Protein AF-A0A0X3NYV8-F1 (afdb_monomer_lite)

Secondary structure (DSSP, 8-state):
------TT-SS-EEEEEEEGGGTEEEEEEEPPGGGGTTTSTTPPPPHHHHEEEEEEE-----TT--HHHHHHHHHHHHHHHHS-THHHHTT--HHHHHHHHHHHHHHHHHHHHHHHHHHHTT-EEEEEE-GGG----SSSSTTTSSS---------SS---GGGSHHHHHHHHHHHHHHHTSPEEEEEEEEETTTTEEEEEEEEES-------SS-------------EEEESSS-B-HHHHHHHHHTS--STTHHHHHHHHHHHTHHHHB------

Organism: Schistocephalus solidus (NCBI:txid70667)

Sequence (277 aa):
MPSQLTCASRAERRYVLRALLGLLEVNLLCRPLAQLDATNPDRTFLPAELLTLKASLCSCQAPHTLPAVGQIAAFVENSLQSAGLQRLLVGKTLEDVQDFFDYSLQPYVMLACSIRAVWLQGHDVSVSFDDAAAVSLGSSRSDEILTSSSDTESTVSGRVCWRSSASFYEAAIRLADMILQSPVRVSVTLVDKTLLTVLRLHFPFVSFHPFLPSSKPTASSPPAAAVVVVEDCLQNINVDKVSQALAAVDPGPDYLPRAVRWIWEALDSFVYTDTTL

Structure (mmCIF, N/CA/C/O backbone):
data_AF-A0A0X3NYV8-F1
#
_entry.id   AF-A0A0X3NYV8-F1
#
loop_
_atom_site.group_PDB
_atom_site.id
_atom_site.type_symbol
_atom_site.label_atom_id
_atom_site.label_alt_id
_atom_site.label_comp_id
_atom_site.label_asym_id
_atom_site.label_entity_id
_atom_site.label_seq_id
_atom_site.pdbx_PDB_ins_code
_atom_site.Cartn_x
_atom_site.Cartn_y
_atom_site.Cartn_z
_atom_site.occupancy
_atom_site.B_iso_or_equiv
_atom_site.auth_seq_id
_atom_site.auth_comp_id
_atom_site.auth_asym_id
_atom_site.auth_atom_id
_atom_site.pdbx_PDB_model_num
ATOM 1 N N . MET A 1 1 ? 6.919 -11.882 -29.202 1.00 27.23 1 MET A N 1
ATOM 2 C CA . MET A 1 1 ? 8.318 -11.425 -29.052 1.00 27.23 1 MET A CA 1
ATOM 3 C C . MET A 1 1 ? 8.375 -10.623 -27.764 1.00 27.23 1 MET A C 1
ATOM 5 O O . MET A 1 1 ? 7.749 -9.570 -27.745 1.00 27.23 1 MET A O 1
ATOM 9 N N . PRO A 1 2 ? 8.991 -11.132 -26.685 1.00 30.27 2 PRO A N 1
ATOM 10 C CA . PRO A 1 2 ? 9.066 -10.395 -25.427 1.00 30.27 2 PRO A CA 1
ATOM 11 C C . PRO A 1 2 ? 9.863 -9.103 -25.642 1.00 30.27 2 PRO A C 1
ATOM 13 O O . PRO A 1 2 ? 10.963 -9.107 -26.201 1.00 30.27 2 PRO A O 1
ATOM 16 N N . SER A 1 3 ? 9.248 -7.977 -25.293 1.00 35.50 3 SER A N 1
ATOM 17 C CA . SER A 1 3 ? 9.765 -6.628 -25.504 1.00 35.50 3 SER A CA 1
ATOM 18 C C . SER A 1 3 ? 10.857 -6.320 -24.483 1.00 35.50 3 SER A C 1
ATOM 20 O O . SER A 1 3 ? 10.578 -6.047 -23.321 1.00 35.50 3 SER A O 1
ATOM 22 N N . GLN A 1 4 ? 12.118 -6.362 -24.904 1.00 42.66 4 GLN A N 1
ATOM 23 C CA . GLN A 1 4 ? 13.232 -5.925 -24.064 1.00 42.66 4 GLN A CA 1
ATOM 24 C C . GLN A 1 4 ? 13.200 -4.399 -23.895 1.00 42.66 4 GLN A C 1
ATOM 26 O O . GLN A 1 4 ? 13.062 -3.670 -24.883 1.00 42.66 4 GLN A O 1
ATOM 31 N N . LEU A 1 5 ? 13.404 -3.913 -22.665 1.00 49.44 5 LEU A N 1
ATOM 32 C CA . LEU A 1 5 ? 13.676 -2.508 -22.336 1.00 49.44 5 LEU A CA 1
ATOM 33 C C . LEU A 1 5 ? 15.108 -2.135 -22.780 1.00 49.44 5 LEU A C 1
ATOM 35 O O . LEU A 1 5 ? 15.962 -1.692 -22.023 1.00 49.44 5 LEU A O 1
ATOM 39 N N . THR A 1 6 ? 15.410 -2.344 -24.059 1.00 52.66 6 THR A N 1
ATOM 40 C CA . THR A 1 6 ? 16.676 -1.926 -24.656 1.00 52.66 6 THR A CA 1
ATOM 41 C C . THR A 1 6 ? 16.615 -0.432 -24.944 1.00 52.66 6 THR A C 1
ATOM 43 O O . THR A 1 6 ? 16.159 -0.026 -26.016 1.00 52.66 6 THR A O 1
ATOM 46 N N . CYS A 1 7 ? 17.110 0.386 -24.012 1.00 53.03 7 CYS A N 1
ATOM 47 C CA . CYS A 1 7 ? 17.358 1.809 -24.268 1.00 53.03 7 CYS A CA 1
ATOM 48 C C . CYS A 1 7 ? 18.531 2.048 -25.247 1.00 53.03 7 CYS A C 1
ATOM 50 O O . CYS A 1 7 ? 18.768 3.171 -25.665 1.00 53.03 7 CYS A O 1
ATOM 52 N N . ALA A 1 8 ? 19.212 0.989 -25.705 1.00 54.97 8 ALA A N 1
ATOM 53 C CA . ALA A 1 8 ? 20.187 1.030 -26.803 1.00 54.97 8 ALA A CA 1
ATOM 54 C C . ALA A 1 8 ? 19.547 1.091 -28.213 1.00 54.97 8 ALA A C 1
ATOM 56 O O . ALA A 1 8 ? 20.215 0.904 -29.229 1.00 54.97 8 ALA A O 1
ATOM 57 N N . SER A 1 9 ? 18.231 1.301 -28.293 1.00 56.03 9 SER A N 1
ATOM 58 C CA . SER A 1 9 ? 17.478 1.398 -29.545 1.00 56.03 9 SER A CA 1
ATOM 59 C C . SER A 1 9 ? 17.783 2.707 -30.291 1.00 56.03 9 SER A C 1
ATOM 61 O O . SER A 1 9 ? 17.923 3.766 -29.684 1.00 56.03 9 SER A O 1
ATOM 63 N N . ARG A 1 10 ? 17.825 2.658 -31.632 1.00 59.28 10 ARG A N 1
ATOM 64 C CA . ARG A 1 10 ? 17.909 3.862 -32.490 1.00 59.28 10 ARG A CA 1
ATOM 65 C C . ARG A 1 10 ? 16.617 4.684 -32.508 1.00 59.28 10 ARG A C 1
ATOM 67 O O . ARG A 1 10 ? 16.646 5.843 -32.903 1.00 59.28 10 ARG A O 1
ATOM 74 N N . ALA A 1 11 ? 15.503 4.080 -32.107 1.00 65.75 11 ALA A N 1
ATOM 75 C CA . ALA A 1 11 ? 14.208 4.732 -31.981 1.00 65.75 11 ALA A CA 1
ATOM 76 C C . ALA A 1 11 ? 13.837 4.901 -30.506 1.00 65.75 11 ALA A C 1
ATOM 78 O O . ALA A 1 11 ? 14.139 4.026 -29.687 1.00 65.75 11 ALA A O 1
ATOM 79 N N . GLU A 1 12 ? 13.154 5.999 -30.197 1.00 78.25 12 GLU A N 1
ATOM 80 C CA . GLU A 1 12 ? 12.513 6.200 -28.902 1.00 78.25 12 GLU A CA 1
ATOM 81 C C . GLU A 1 12 ? 11.528 5.060 -28.624 1.00 78.25 12 GLU A C 1
ATOM 83 O O . GLU A 1 12 ? 10.801 4.612 -29.517 1.00 78.25 12 GLU A O 1
ATOM 88 N N . ARG A 1 13 ? 11.520 4.563 -27.386 1.00 81.38 13 ARG A N 1
ATOM 89 C CA . ARG A 1 13 ? 10.552 3.554 -26.953 1.00 81.38 13 ARG A CA 1
ATOM 90 C C . ARG A 1 13 ? 9.882 3.992 -25.670 1.00 81.38 13 ARG A C 1
ATOM 92 O O . ARG A 1 13 ? 10.554 4.312 -24.692 1.00 81.38 13 ARG A O 1
ATOM 99 N N . ARG A 1 14 ? 8.554 3.941 -25.682 1.00 85.38 14 ARG A N 1
ATOM 100 C CA . ARG A 1 14 ? 7.713 4.194 -24.521 1.00 85.38 14 ARG A CA 1
ATOM 101 C C . ARG A 1 14 ? 7.091 2.890 -24.052 1.00 85.38 14 ARG A C 1
ATOM 103 O O . ARG A 1 14 ? 6.502 2.160 -24.846 1.00 85.38 14 ARG A O 1
ATOM 110 N N . TYR A 1 15 ? 7.200 2.641 -22.759 1.00 86.56 15 TYR A N 1
ATOM 111 C CA . TYR A 1 15 ? 6.552 1.536 -22.076 1.00 86.56 15 TYR A CA 1
ATOM 112 C C . TYR A 1 15 ? 5.670 2.088 -20.967 1.00 86.56 15 TYR A C 1
ATOM 114 O O . TYR A 1 15 ? 5.982 3.112 -20.357 1.00 86.56 15 TYR A O 1
ATOM 122 N N . VAL A 1 16 ? 4.560 1.404 -20.734 1.00 88.75 16 VAL A N 1
ATOM 123 C CA . VAL A 1 16 ? 3.583 1.766 -19.716 1.00 88.75 16 VAL A CA 1
ATOM 124 C C . VAL A 1 16 ? 3.365 0.539 -18.855 1.00 88.75 16 VAL A C 1
ATOM 126 O O . VAL A 1 16 ? 2.930 -0.495 -19.359 1.00 88.75 16 VAL A O 1
ATOM 129 N N . LEU A 1 17 ? 3.698 0.656 -17.576 1.00 89.88 17 LEU A N 1
ATOM 130 C CA . LEU A 1 17 ? 3.469 -0.381 -16.581 1.00 89.88 17 LEU A CA 1
ATOM 131 C C . LEU A 1 17 ? 2.321 0.049 -15.677 1.00 89.88 17 LEU A C 1
ATOM 133 O O . LEU A 1 17 ? 2.217 1.220 -15.309 1.00 89.88 17 LEU A O 1
ATOM 137 N N . ARG A 1 18 ? 1.464 -0.902 -15.311 1.00 88.19 18 ARG A N 1
ATOM 138 C CA . ARG A 1 18 ? 0.425 -0.692 -14.302 1.00 88.19 18 ARG A CA 1
ATOM 139 C C . ARG A 1 18 ? 0.847 -1.393 -13.027 1.00 88.19 18 ARG A C 1
ATOM 141 O O . ARG A 1 18 ? 1.091 -2.593 -13.045 1.00 88.19 18 ARG A O 1
ATOM 148 N N . ALA A 1 19 ? 0.907 -0.638 -11.942 1.00 86.44 19 ALA A N 1
ATOM 149 C CA . ALA A 1 19 ? 1.331 -1.115 -10.635 1.00 86.44 19 ALA A CA 1
ATOM 150 C C . ALA A 1 19 ? 0.303 -0.741 -9.561 1.00 86.44 19 ALA A C 1
ATOM 152 O O . ALA A 1 19 ? -0.652 -0.004 -9.829 1.00 86.44 19 ALA A O 1
ATOM 153 N N . LEU A 1 20 ? 0.483 -1.271 -8.346 1.00 85.12 20 LEU A N 1
ATOM 154 C CA . LEU A 1 20 ? -0.376 -0.997 -7.188 1.00 85.12 20 LEU A CA 1
ATOM 155 C C . LEU A 1 20 ? -1.867 -1.207 -7.513 1.00 85.12 20 LEU A C 1
ATOM 157 O O . LEU A 1 20 ? -2.678 -0.286 -7.437 1.00 85.12 20 LEU A O 1
ATOM 161 N N . LEU A 1 21 ? -2.220 -2.420 -7.959 1.00 82.38 21 LEU A N 1
ATOM 162 C CA . LEU A 1 21 ? -3.587 -2.780 -8.376 1.00 82.38 21 LEU A CA 1
ATOM 163 C C . LEU A 1 21 ? -4.137 -1.913 -9.529 1.00 82.38 21 LEU A C 1
ATOM 165 O O . LEU A 1 21 ? -5.346 -1.735 -9.668 1.00 82.38 21 LEU A O 1
ATOM 169 N N . GLY A 1 22 ? -3.250 -1.362 -10.361 1.00 84.75 22 GLY A N 1
ATOM 170 C CA . GLY A 1 22 ? -3.606 -0.496 -11.484 1.00 84.75 22 GLY A CA 1
ATOM 171 C C . GLY A 1 22 ? -3.918 0.950 -11.099 1.00 84.75 22 GLY A C 1
ATOM 172 O O . GLY A 1 22 ? -4.342 1.714 -11.964 1.00 84.75 22 GLY A O 1
ATOM 173 N N . LEU A 1 23 ? -3.701 1.337 -9.837 1.00 86.50 23 LEU A N 1
ATOM 174 C CA . LEU A 1 23 ? -3.851 2.719 -9.368 1.00 86.50 23 LEU A CA 1
ATOM 175 C C . LEU A 1 23 ? -2.710 3.620 -9.840 1.00 86.50 23 LEU A C 1
ATOM 177 O O . LEU A 1 23 ? -2.884 4.835 -9.917 1.00 86.50 23 LEU A O 1
ATOM 181 N N . LEU A 1 24 ? -1.559 3.027 -10.159 1.00 89.12 24 LEU A N 1
ATOM 182 C CA . LEU A 1 24 ? -0.396 3.738 -10.662 1.00 89.12 24 LEU A CA 1
ATOM 183 C C . LEU A 1 24 ? -0.070 3.311 -12.082 1.00 89.12 24 LEU A C 1
ATOM 185 O O . LEU A 1 24 ? 0.011 2.121 -12.397 1.00 89.12 24 LEU A O 1
ATOM 189 N N . GLU A 1 25 ? 0.183 4.312 -12.913 1.00 91.94 25 GLU A N 1
ATOM 190 C CA . GLU A 1 25 ? 0.779 4.157 -14.225 1.00 91.94 25 GLU A CA 1
ATOM 191 C C . GLU A 1 25 ? 2.233 4.632 -14.170 1.00 91.94 25 GLU A C 1
ATOM 193 O O . GLU A 1 25 ? 2.510 5.801 -13.899 1.00 91.94 25 GLU A O 1
ATOM 198 N N . VAL A 1 26 ? 3.174 3.728 -14.439 1.00 91.00 26 VAL A N 1
ATOM 199 C CA . VAL A 1 26 ? 4.600 4.043 -14.544 1.00 91.00 26 VAL A CA 1
ATOM 200 C C . VAL A 1 26 ? 4.970 4.093 -16.020 1.00 91.00 26 VAL A C 1
ATOM 202 O O . VAL A 1 26 ? 5.046 3.077 -16.712 1.00 91.00 26 VAL A O 1
ATOM 205 N N . ASN A 1 27 ? 5.196 5.306 -16.508 1.00 90.94 27 ASN A N 1
ATOM 206 C CA . ASN A 1 27 ? 5.662 5.577 -17.856 1.00 90.94 27 ASN A CA 1
ATOM 207 C C . ASN A 1 27 ? 7.192 5.534 -17.889 1.00 90.94 27 ASN A C 1
ATOM 209 O O . ASN A 1 27 ? 7.864 6.311 -17.208 1.00 90.94 27 ASN A O 1
ATOM 213 N N . LEU A 1 28 ? 7.734 4.649 -18.721 1.00 88.81 28 LEU A N 1
ATOM 214 C CA . LEU A 1 28 ? 9.164 4.487 -18.956 1.00 88.81 28 LEU A CA 1
ATOM 215 C C . LEU A 1 28 ? 9.478 4.896 -20.393 1.00 88.81 28 LEU A C 1
ATOM 217 O O . LEU A 1 28 ? 9.000 4.277 -21.344 1.00 88.81 28 LEU A O 1
ATOM 221 N N . LEU A 1 29 ? 10.281 5.940 -20.555 1.00 87.56 29 LEU A N 1
ATOM 222 C CA . LEU A 1 29 ? 10.697 6.453 -21.854 1.00 87.56 29 LEU A CA 1
ATOM 223 C C . LEU A 1 29 ? 12.198 6.230 -22.038 1.00 87.56 29 LEU A C 1
ATOM 225 O O . LEU A 1 29 ? 13.009 6.930 -21.431 1.00 87.56 29 LEU A O 1
ATOM 229 N N . CYS A 1 30 ? 12.559 5.271 -22.887 1.00 83.19 30 CYS A N 1
ATOM 230 C CA . CYS A 1 30 ? 13.934 5.097 -23.343 1.00 83.19 30 CYS A CA 1
ATOM 231 C C . CYS A 1 30 ? 14.232 6.107 -24.452 1.00 83.19 30 CYS A C 1
ATOM 233 O O . CYS A 1 30 ? 13.628 6.034 -25.530 1.00 83.19 30 CYS A O 1
ATOM 235 N N . ARG A 1 31 ? 15.195 7.000 -24.215 1.00 77.00 31 ARG A N 1
ATOM 236 C CA . ARG A 1 31 ? 15.659 7.951 -25.230 1.00 77.00 31 ARG A CA 1
ATOM 237 C C . ARG A 1 31 ? 16.653 7.274 -26.178 1.00 77.00 31 ARG A C 1
ATOM 239 O O . ARG A 1 31 ? 17.496 6.503 -25.719 1.00 77.00 31 ARG A O 1
ATOM 246 N N . PRO A 1 32 ? 16.575 7.529 -27.493 1.00 70.44 32 PRO A N 1
ATOM 247 C CA . PRO A 1 32 ? 17.496 6.930 -28.445 1.00 70.44 32 PRO A CA 1
ATOM 248 C C . PRO A 1 32 ? 18.892 7.547 -28.315 1.00 70.44 32 PRO A C 1
ATOM 250 O O . PRO A 1 32 ? 19.044 8.767 -28.265 1.00 70.44 32 PRO A O 1
ATOM 253 N N . LEU A 1 33 ? 19.929 6.706 -28.365 1.00 67.12 33 LEU A N 1
ATOM 254 C CA . LEU A 1 33 ? 21.335 7.138 -28.278 1.00 67.12 33 LEU A CA 1
ATOM 255 C C . LEU A 1 33 ? 21.721 8.165 -29.360 1.00 67.12 33 LEU A C 1
ATOM 257 O O . LEU A 1 33 ? 22.576 9.015 -29.136 1.00 67.12 33 LEU A O 1
ATOM 261 N N . ALA A 1 34 ? 21.054 8.123 -30.518 1.00 61.50 34 ALA A N 1
ATOM 262 C CA . ALA A 1 34 ? 21.267 9.068 -31.613 1.00 61.50 34 ALA A CA 1
ATOM 263 C C . ALA A 1 34 ? 20.851 10.513 -31.271 1.00 61.50 34 ALA A C 1
ATOM 265 O O . ALA A 1 34 ? 21.403 11.443 -31.843 1.00 61.50 34 ALA A O 1
ATOM 266 N N . GLN A 1 35 ? 19.903 10.711 -30.347 1.00 60.34 35 GLN A N 1
ATOM 267 C CA . GLN A 1 35 ? 19.488 12.044 -29.883 1.00 60.34 35 GLN A CA 1
ATOM 268 C C . GLN A 1 35 ? 20.385 12.593 -28.767 1.00 60.34 35 GLN A C 1
ATOM 270 O O . GLN A 1 35 ? 20.279 13.764 -28.421 1.00 60.34 35 GLN A O 1
ATOM 275 N N . LEU A 1 36 ? 21.261 11.762 -28.197 1.00 59.12 36 LEU A N 1
ATOM 276 C CA . LEU A 1 36 ? 22.160 12.148 -27.111 1.00 59.12 36 LEU A CA 1
ATOM 277 C C . LEU A 1 36 ? 23.534 12.626 -27.617 1.00 59.12 36 LEU A C 1
ATOM 279 O O . LEU A 1 36 ? 24.453 12.749 -26.813 1.00 59.12 36 LEU A O 1
ATOM 283 N N . ASP A 1 37 ? 23.686 12.904 -28.920 1.00 57.41 37 ASP A N 1
ATOM 284 C CA . ASP A 1 37 ? 24.959 13.279 -29.560 1.00 57.41 37 ASP A CA 1
ATOM 285 C C . ASP A 1 37 ? 26.097 12.308 -29.195 1.00 57.41 37 ASP A C 1
ATOM 287 O O . ASP A 1 37 ? 27.157 12.670 -28.679 1.00 57.41 37 ASP A O 1
ATOM 291 N N . ALA A 1 38 ? 25.869 11.018 -29.459 1.00 55.62 38 ALA A N 1
ATOM 292 C CA . ALA A 1 38 ? 26.865 9.956 -29.322 1.00 55.62 38 ALA A CA 1
ATOM 293 C C . ALA A 1 38 ? 27.938 10.007 -30.438 1.00 55.62 38 ALA A C 1
ATOM 295 O O . ALA A 1 38 ? 28.259 8.993 -31.051 1.00 55.62 38 ALA A O 1
ATOM 296 N N . THR A 1 39 ? 28.470 11.192 -30.753 1.00 54.75 39 THR A N 1
ATOM 297 C CA . THR A 1 39 ? 29.603 11.372 -31.682 1.00 54.75 39 THR A CA 1
ATOM 298 C C . THR A 1 39 ? 30.932 10.950 -31.060 1.00 54.75 39 THR A C 1
ATOM 300 O O . THR A 1 39 ? 31.885 10.674 -31.786 1.00 54.75 39 THR A O 1
ATOM 303 N N . ASN A 1 40 ? 30.989 10.854 -29.729 1.00 57.59 40 ASN A N 1
ATOM 304 C CA . ASN A 1 40 ? 32.148 10.377 -28.991 1.00 57.59 40 ASN A CA 1
ATOM 305 C C . ASN A 1 40 ? 31.900 8.946 -28.463 1.00 57.59 40 ASN A C 1
ATOM 307 O O . ASN A 1 40 ? 31.039 8.778 -27.595 1.00 57.59 40 ASN A O 1
ATOM 311 N N . PRO A 1 41 ? 32.620 7.922 -28.963 1.00 58.59 41 PRO A N 1
ATOM 312 C CA . PRO A 1 41 ? 32.450 6.531 -28.536 1.00 58.59 41 PRO A CA 1
ATOM 313 C C . PRO A 1 41 ? 32.822 6.287 -27.064 1.00 58.59 41 PRO A C 1
ATOM 315 O O . PRO A 1 41 ? 32.348 5.311 -26.490 1.00 58.59 41 PRO A O 1
ATOM 318 N N . ASP A 1 42 ? 33.590 7.189 -26.441 1.00 59.31 42 ASP A N 1
ATOM 319 C CA . ASP A 1 42 ? 34.020 7.080 -25.039 1.00 59.31 42 ASP A CA 1
ATOM 320 C C . ASP A 1 42 ? 33.078 7.798 -24.054 1.00 59.31 42 ASP A C 1
ATOM 322 O O . ASP A 1 42 ? 33.342 7.856 -22.851 1.00 59.31 42 ASP A O 1
ATOM 326 N N . ARG A 1 43 ? 31.969 8.379 -24.537 1.00 65.44 43 ARG A N 1
ATOM 327 C CA . ARG A 1 43 ? 31.026 9.096 -23.672 1.00 65.44 43 ARG A CA 1
ATOM 328 C C . ARG A 1 43 ? 30.213 8.117 -22.827 1.00 65.44 43 ARG A C 1
ATOM 330 O O . ARG A 1 43 ? 29.407 7.343 -23.339 1.00 65.44 43 ARG A O 1
ATOM 337 N N . THR A 1 44 ? 30.354 8.227 -21.513 1.00 67.38 44 THR A N 1
ATOM 338 C CA . THR A 1 44 ? 29.455 7.606 -20.541 1.00 67.38 44 THR A CA 1
ATOM 339 C C . THR A 1 44 ? 28.190 8.450 -20.385 1.00 67.38 44 THR A C 1
ATOM 341 O O . THR A 1 44 ? 28.252 9.653 -20.138 1.00 67.38 44 THR A O 1
ATOM 344 N N . PHE A 1 45 ? 27.026 7.821 -20.554 1.00 68.69 45 PHE A N 1
ATOM 345 C CA . PHE A 1 45 ? 25.725 8.464 -20.354 1.00 68.69 45 PHE A CA 1
ATOM 346 C C . PHE A 1 45 ? 25.236 8.242 -18.930 1.00 68.69 45 PHE A C 1
ATOM 348 O O . PHE A 1 45 ? 25.353 7.139 -18.389 1.00 68.69 45 PHE A O 1
ATOM 355 N N . LEU A 1 46 ? 24.635 9.271 -18.337 1.00 73.12 46 LEU A N 1
ATOM 356 C CA . LEU A 1 46 ? 23.985 9.116 -17.042 1.00 73.12 46 LEU A CA 1
ATOM 357 C C . LEU A 1 46 ? 22.672 8.332 -17.216 1.00 73.12 46 LEU A C 1
ATOM 359 O O . LEU A 1 46 ? 21.945 8.554 -18.186 1.00 73.12 46 LEU A O 1
ATOM 363 N N . PRO A 1 47 ? 22.281 7.461 -16.269 1.00 72.00 47 PRO A N 1
ATOM 364 C CA . PRO A 1 47 ? 21.033 6.702 -16.378 1.00 72.00 47 PRO A CA 1
ATOM 365 C C . PRO A 1 47 ? 19.779 7.567 -16.587 1.00 72.00 47 PRO A C 1
ATOM 367 O O . PRO A 1 47 ? 18.873 7.172 -17.319 1.00 72.00 47 PRO A O 1
ATOM 370 N N . ALA A 1 48 ? 19.744 8.768 -16.000 1.00 73.12 48 ALA A N 1
ATOM 371 C CA . ALA A 1 48 ? 18.656 9.733 -16.174 1.00 73.12 48 ALA A CA 1
ATOM 372 C C . ALA A 1 48 ? 18.588 10.347 -17.590 1.00 73.12 48 ALA A C 1
ATOM 374 O O . ALA A 1 48 ? 17.529 10.818 -18.005 1.00 73.12 48 ALA A O 1
ATOM 375 N N . GLU A 1 49 ? 19.690 10.325 -18.347 1.00 73.62 49 GLU A N 1
ATOM 376 C CA . GLU A 1 49 ? 19.716 10.736 -19.758 1.00 73.62 49 GLU A CA 1
ATOM 377 C C . GLU A 1 49 ? 19.144 9.643 -20.670 1.00 73.62 49 GLU A C 1
ATOM 379 O O . GLU A 1 49 ? 18.538 9.947 -21.697 1.00 73.62 49 GLU A O 1
ATOM 384 N N . LEU A 1 50 ? 19.308 8.374 -20.282 1.00 75.12 50 LEU A N 1
ATOM 385 C CA . LEU A 1 50 ? 18.892 7.206 -21.062 1.00 75.12 50 LEU A CA 1
ATOM 386 C C . LEU A 1 50 ? 17.427 6.826 -20.836 1.00 75.12 50 LEU A C 1
ATOM 388 O O . LEU A 1 50 ? 16.748 6.386 -21.766 1.00 75.12 50 LEU A O 1
ATOM 392 N N . LEU A 1 51 ? 16.942 6.983 -19.605 1.00 82.00 51 LEU A N 1
ATOM 393 C CA . LEU A 1 51 ? 15.609 6.565 -19.196 1.00 82.00 51 LEU A CA 1
ATOM 394 C C . LEU A 1 51 ? 14.917 7.689 -18.430 1.00 82.00 51 LEU A C 1
ATOM 396 O O . LEU A 1 51 ? 15.360 8.103 -17.364 1.00 82.00 51 LEU A O 1
ATOM 400 N N . THR A 1 52 ? 13.778 8.151 -18.938 1.00 86.50 52 THR A N 1
ATOM 401 C CA . THR A 1 52 ? 12.859 8.981 -18.154 1.00 86.50 52 THR A CA 1
ATOM 402 C C . THR A 1 52 ? 11.807 8.078 -17.517 1.00 86.50 52 THR A C 1
ATOM 404 O O . THR A 1 52 ? 11.126 7.331 -18.216 1.00 86.50 52 THR A O 1
ATOM 407 N N . LEU A 1 53 ? 11.676 8.156 -16.194 1.00 89.25 53 LEU A N 1
ATOM 408 C CA . LEU A 1 53 ? 10.628 7.492 -15.425 1.00 89.25 53 LEU A CA 1
ATOM 409 C C . LEU A 1 53 ? 9.638 8.551 -14.955 1.00 89.25 53 LEU A C 1
ATOM 411 O O . LEU A 1 53 ? 10.040 9.551 -14.363 1.00 89.25 53 LEU A O 1
ATOM 415 N N . LYS A 1 54 ? 8.351 8.323 -15.207 1.00 90.56 54 LYS A N 1
ATOM 416 C CA . LYS A 1 54 ? 7.266 9.155 -14.691 1.00 90.56 54 LYS A CA 1
ATOM 417 C C . LYS A 1 54 ? 6.161 8.261 -14.145 1.00 90.56 54 LYS A C 1
ATOM 419 O O . LYS A 1 54 ? 5.489 7.584 -14.917 1.00 90.56 54 LYS A O 1
ATOM 424 N N . ALA A 1 55 ? 5.980 8.268 -12.830 1.00 89.56 55 ALA A N 1
ATOM 425 C CA . ALA A 1 55 ? 4.800 7.690 -12.198 1.00 89.56 55 ALA A CA 1
ATOM 426 C C . ALA A 1 55 ? 3.661 8.716 -12.223 1.00 89.56 55 ALA A C 1
ATOM 428 O O . ALA A 1 55 ? 3.919 9.909 -12.074 1.00 89.56 55 ALA A O 1
ATOM 429 N N . SER A 1 56 ? 2.434 8.254 -12.437 1.00 90.38 56 SER A N 1
ATOM 430 C CA . SER A 1 56 ? 1.223 9.069 -12.361 1.00 90.38 56 SER A CA 1
ATOM 431 C C . SER A 1 56 ? 0.056 8.258 -11.825 1.00 90.38 56 SER A C 1
ATOM 433 O O . SER A 1 56 ? -0.084 7.078 -12.159 1.00 90.38 56 SER A O 1
ATOM 435 N N . LEU A 1 57 ? -0.816 8.898 -11.051 1.00 87.69 57 LEU A N 1
ATOM 436 C CA . LEU A 1 57 ? -2.075 8.296 -10.627 1.00 87.69 57 LEU A CA 1
ATOM 437 C C . LEU A 1 57 ? -3.012 8.061 -11.810 1.00 87.69 57 LEU A C 1
ATOM 439 O O . LEU A 1 57 ? -3.309 8.968 -12.591 1.00 87.69 57 LEU A O 1
ATOM 443 N N . CYS A 1 58 ? -3.544 6.846 -11.892 1.00 82.56 58 CYS A N 1
ATOM 444 C CA . CYS A 1 58 ? -4.697 6.565 -12.728 1.00 82.56 58 CYS A CA 1
ATOM 445 C C . CYS A 1 58 ? -5.914 7.242 -12.091 1.00 82.56 58 CYS A C 1
ATOM 447 O O . CYS A 1 58 ? -6.297 6.918 -10.965 1.00 82.56 58 CYS A O 1
ATOM 449 N N . SER A 1 59 ? -6.549 8.167 -12.809 1.00 61.38 59 SER A N 1
ATOM 450 C CA . SER A 1 59 ? -7.813 8.769 -12.391 1.00 61.38 59 SER A CA 1
ATOM 451 C C . SER A 1 59 ? -8.936 7.728 -12.454 1.00 61.38 59 SER A C 1
ATOM 453 O O . SER A 1 59 ? -9.703 7.639 -13.410 1.00 61.38 59 SER A O 1
ATOM 455 N N . CYS A 1 60 ? -9.050 6.907 -11.415 1.00 54.84 60 CYS A N 1
ATOM 456 C CA . CYS A 1 60 ? -10.196 6.032 -11.235 1.00 54.84 60 CYS A CA 1
ATOM 457 C C . CYS A 1 60 ? -11.401 6.896 -10.839 1.00 54.84 60 CYS A C 1
ATOM 459 O O . CYS A 1 60 ? -11.618 7.163 -9.665 1.00 54.84 60 CYS A O 1
ATOM 461 N N . GLN A 1 61 ? -12.209 7.328 -11.809 1.00 50.31 61 GLN A N 1
ATOM 462 C CA . GLN A 1 61 ? -13.496 8.013 -11.581 1.00 50.31 61 GLN A CA 1
ATOM 463 C C . GLN A 1 61 ? -14.590 7.064 -11.043 1.00 50.31 61 GLN A C 1
ATOM 465 O O . GLN A 1 61 ? -15.768 7.208 -11.367 1.00 50.31 61 GLN A O 1
ATOM 470 N N . ALA A 1 62 ? -14.227 6.037 -10.271 1.00 56.06 62 ALA A N 1
ATOM 471 C CA . ALA A 1 62 ? -15.197 5.070 -9.783 1.00 56.06 62 ALA A CA 1
ATOM 472 C C . ALA A 1 62 ? -15.874 5.601 -8.504 1.00 56.06 62 ALA A C 1
ATOM 474 O O . ALA A 1 62 ? -15.175 5.977 -7.568 1.00 56.06 62 ALA A O 1
ATOM 475 N N . PRO A 1 63 ? -17.211 5.541 -8.382 1.00 49.59 63 PRO A N 1
ATOM 476 C CA . PRO A 1 63 ? -17.944 5.983 -7.185 1.00 49.59 63 PRO A CA 1
ATOM 477 C C . PRO A 1 63 ? -17.624 5.171 -5.910 1.00 49.59 63 PRO A C 1
ATOM 479 O O . PRO A 1 63 ? -18.125 5.481 -4.835 1.00 49.59 63 PRO A O 1
ATOM 482 N N . HIS A 1 64 ? -16.781 4.139 -6.018 1.00 57.06 64 HIS A N 1
ATOM 483 C CA . HIS A 1 64 ? -16.312 3.288 -4.923 1.00 57.06 64 HIS A CA 1
ATOM 484 C C . HIS A 1 64 ? -14.810 3.453 -4.638 1.00 57.06 64 HIS A C 1
ATOM 486 O O . HIS A 1 64 ? -14.187 2.557 -4.063 1.00 57.06 64 HIS A O 1
ATOM 492 N N . THR A 1 65 ? -14.185 4.550 -5.079 1.00 68.00 65 THR A N 1
ATOM 493 C CA . THR A 1 65 ? -12.797 4.841 -4.707 1.00 68.00 65 THR A CA 1
ATOM 494 C C . THR A 1 65 ? -12.718 5.234 -3.240 1.00 68.00 65 THR A C 1
ATOM 496 O O . THR A 1 65 ? -13.196 6.294 -2.847 1.00 68.00 65 THR A O 1
ATOM 499 N N . LEU A 1 66 ? -12.087 4.379 -2.441 1.00 83.12 66 LEU A N 1
ATOM 500 C CA . LEU A 1 66 ? -11.776 4.639 -1.041 1.00 83.12 66 LEU A CA 1
ATOM 501 C C . LEU A 1 66 ? -10.635 5.675 -0.955 1.00 83.12 66 LEU A C 1
ATOM 503 O O . LEU A 1 66 ? -9.526 5.356 -1.397 1.00 83.12 66 LEU A O 1
ATOM 507 N N . PRO A 1 67 ? -10.855 6.886 -0.398 1.00 86.12 67 PRO A N 1
ATOM 508 C CA . PRO A 1 67 ? -9.837 7.943 -0.367 1.00 86.12 67 PRO A CA 1
ATOM 509 C C . PRO A 1 67 ? -8.519 7.508 0.282 1.00 86.12 67 PRO A C 1
ATOM 511 O O . PRO A 1 67 ? -7.451 7.835 -0.230 1.00 86.12 67 PRO A O 1
ATOM 514 N N . ALA A 1 68 ? -8.589 6.687 1.334 1.00 87.38 68 ALA A N 1
ATOM 515 C CA . ALA A 1 68 ? -7.427 6.102 2.003 1.00 87.38 68 ALA A CA 1
ATOM 516 C C . ALA A 1 68 ? -6.514 5.295 1.057 1.00 87.38 68 ALA A C 1
ATOM 518 O O . ALA A 1 68 ? -5.291 5.373 1.142 1.00 87.38 68 ALA A O 1
ATOM 519 N N . VAL A 1 69 ? -7.091 4.557 0.103 1.00 88.06 69 VAL A N 1
ATOM 520 C CA . VAL A 1 69 ? -6.318 3.812 -0.907 1.00 88.06 69 VAL A CA 1
ATOM 521 C C . VAL A 1 69 ? -5.697 4.767 -1.932 1.00 88.06 69 VAL A C 1
ATOM 523 O O . VAL A 1 69 ? -4.567 4.556 -2.370 1.00 88.06 69 VAL A O 1
ATOM 526 N N . GLY A 1 70 ? -6.400 5.850 -2.276 1.00 86.75 70 GLY A N 1
ATOM 527 C CA . GLY A 1 70 ? -5.862 6.916 -3.124 1.00 86.75 70 GLY A CA 1
ATOM 528 C C . GLY A 1 70 ? -4.664 7.631 -2.492 1.00 86.75 70 GLY A C 1
ATOM 529 O O . GLY A 1 70 ? -3.695 7.918 -3.187 1.00 86.75 70 GLY A O 1
ATOM 530 N N . GLN A 1 71 ? -4.688 7.850 -1.175 1.00 86.50 71 GLN A N 1
ATOM 531 C CA . GLN A 1 71 ? -3.568 8.435 -0.430 1.00 86.50 71 GLN A CA 1
ATOM 532 C C . GLN A 1 71 ? -2.319 7.547 -0.481 1.00 86.50 71 GLN A C 1
ATOM 534 O O . GLN A 1 71 ? -1.225 8.063 -0.691 1.00 86.50 71 GLN A O 1
ATOM 539 N N . ILE A 1 72 ? -2.472 6.220 -0.375 1.00 86.44 72 ILE A N 1
ATOM 540 C CA . ILE A 1 72 ? -1.355 5.275 -0.555 1.00 86.44 72 ILE A CA 1
ATOM 541 C C . ILE A 1 72 ? -0.765 5.394 -1.956 1.00 86.44 72 ILE A C 1
ATOM 543 O O . ILE A 1 72 ? 0.451 5.464 -2.110 1.00 86.44 72 ILE A O 1
ATOM 547 N N . ALA A 1 73 ? -1.616 5.438 -2.980 1.00 88.00 73 ALA A N 1
ATOM 548 C CA . ALA A 1 73 ? -1.144 5.566 -4.349 1.00 88.00 73 ALA A CA 1
ATOM 549 C C . ALA A 1 73 ? -0.404 6.894 -4.574 1.00 88.00 73 ALA A C 1
ATOM 551 O O . ALA A 1 73 ? 0.672 6.886 -5.165 1.00 88.00 73 ALA A O 1
ATOM 552 N N . ALA A 1 74 ? -0.934 8.012 -4.066 1.00 87.12 74 ALA A N 1
ATOM 553 C CA . ALA A 1 74 ? -0.301 9.327 -4.184 1.00 87.12 74 ALA A CA 1
ATOM 554 C C . ALA A 1 74 ? 1.060 9.373 -3.477 1.00 87.12 74 ALA A C 1
ATOM 556 O O . ALA A 1 74 ? 2.027 9.934 -3.988 1.00 87.12 74 ALA A O 1
ATOM 557 N N . PHE A 1 75 ? 1.153 8.734 -2.314 1.00 85.19 75 PHE A N 1
ATOM 558 C CA . PHE A 1 75 ? 2.406 8.607 -1.592 1.00 85.19 75 PHE A CA 1
ATOM 559 C C . PHE A 1 75 ? 3.447 7.807 -2.386 1.00 85.19 75 PHE A C 1
ATOM 561 O O . PHE A 1 75 ? 4.547 8.299 -2.634 1.00 85.19 75 PHE A O 1
ATOM 568 N N . VAL A 1 76 ? 3.077 6.617 -2.872 1.00 86.44 76 VAL A N 1
ATOM 569 C CA . VAL A 1 76 ? 3.962 5.773 -3.688 1.00 86.44 76 VAL A CA 1
ATOM 570 C C . VAL A 1 76 ? 4.381 6.486 -4.980 1.00 86.44 76 VAL A C 1
ATOM 572 O O . VAL A 1 76 ? 5.544 6.394 -5.364 1.00 86.44 76 VAL A O 1
ATOM 575 N N . GLU A 1 77 ? 3.482 7.226 -5.640 1.00 88.00 77 GLU A N 1
ATOM 576 C CA . GLU A 1 77 ? 3.815 8.053 -6.811 1.00 88.00 77 GLU A CA 1
ATOM 577 C C . GLU A 1 77 ? 4.976 9.009 -6.503 1.00 88.00 77 GLU A C 1
ATOM 579 O O . GLU A 1 77 ? 5.989 8.999 -7.210 1.00 88.00 77 GLU A O 1
ATOM 584 N N . ASN A 1 78 ? 4.848 9.795 -5.431 1.00 85.00 78 ASN A N 1
ATOM 585 C CA . ASN A 1 78 ? 5.851 10.777 -5.023 1.00 85.00 78 ASN A CA 1
ATOM 586 C C . ASN A 1 78 ? 7.195 10.115 -4.688 1.00 85.00 78 ASN A C 1
ATOM 588 O O . ASN A 1 78 ? 8.259 10.610 -5.075 1.00 85.00 78 ASN A O 1
ATOM 592 N N . SER A 1 79 ? 7.167 8.967 -4.011 1.00 82.00 79 SER A N 1
ATOM 593 C CA . SER A 1 79 ? 8.381 8.221 -3.676 1.00 82.00 79 SER A CA 1
ATOM 594 C C . SER A 1 79 ? 9.064 7.632 -4.914 1.00 82.00 79 SER A C 1
ATOM 596 O O . SER A 1 79 ? 10.286 7.697 -5.035 1.00 82.00 79 SER A O 1
ATOM 598 N N . LEU A 1 80 ? 8.304 7.109 -5.882 1.00 85.38 80 LEU A N 1
ATOM 599 C CA . LEU A 1 80 ? 8.866 6.599 -7.138 1.00 85.38 80 LEU A CA 1
ATOM 600 C C . LEU A 1 80 ? 9.531 7.705 -7.965 1.00 85.38 80 LEU A C 1
ATOM 602 O O . LEU A 1 80 ? 10.554 7.458 -8.608 1.00 85.38 80 LEU A O 1
ATOM 606 N N . GLN A 1 81 ? 8.972 8.917 -7.944 1.00 83.00 81 GLN A N 1
ATOM 607 C CA . GLN A 1 81 ? 9.550 10.069 -8.637 1.00 83.00 81 GLN A CA 1
ATOM 608 C C . GLN A 1 81 ? 10.860 10.552 -7.986 1.00 83.00 81 GLN A C 1
ATOM 610 O O . GLN A 1 81 ? 11.754 11.006 -8.700 1.00 83.00 81 GLN A O 1
ATOM 615 N N . SER A 1 82 ? 11.010 10.422 -6.663 1.00 75.69 82 SER A N 1
ATOM 616 C CA . SER A 1 82 ? 12.196 10.886 -5.921 1.00 75.69 82 SER A CA 1
ATOM 617 C C . SER A 1 82 ? 13.307 9.836 -5.754 1.00 75.69 82 SER A C 1
ATOM 619 O O . SER A 1 82 ? 14.454 10.197 -5.501 1.00 75.69 82 SER A O 1
ATOM 621 N N . ALA A 1 83 ? 13.016 8.546 -5.955 1.00 73.94 83 ALA A N 1
ATOM 622 C CA . ALA A 1 83 ? 13.943 7.445 -5.661 1.00 73.94 83 ALA A CA 1
ATOM 623 C C . ALA A 1 83 ? 15.137 7.281 -6.630 1.00 73.94 83 ALA A C 1
ATOM 625 O O . ALA A 1 83 ? 16.049 6.498 -6.353 1.00 73.94 83 ALA A O 1
ATOM 626 N N . GLY A 1 84 ? 15.162 7.971 -7.778 1.00 78.06 84 GLY A N 1
ATOM 627 C CA . GLY A 1 84 ? 16.290 7.883 -8.721 1.00 78.06 8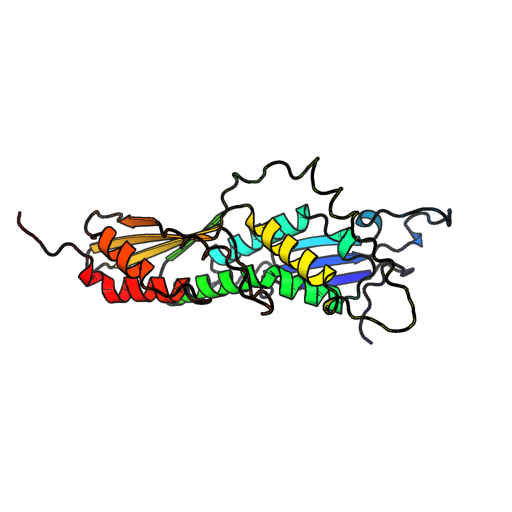4 GLY A CA 1
ATOM 628 C C . GLY A 1 84 ? 16.524 6.467 -9.279 1.00 78.06 84 GLY A C 1
ATOM 629 O O . GLY A 1 84 ? 17.665 6.021 -9.429 1.00 78.06 84 GLY A O 1
ATOM 630 N N . LEU A 1 85 ? 15.441 5.729 -9.552 1.00 82.56 85 LEU A N 1
ATOM 631 C CA . LEU A 1 85 ? 15.466 4.309 -9.932 1.00 82.56 85 LEU A CA 1
ATOM 632 C C . LEU A 1 85 ? 16.103 4.031 -11.298 1.00 82.56 85 LEU A C 1
ATOM 634 O O . LEU A 1 85 ? 16.432 2.886 -11.595 1.00 82.56 85 LEU A O 1
ATOM 638 N N . GLN A 1 86 ? 16.315 5.051 -12.129 1.00 82.06 86 GLN A N 1
ATOM 639 C CA . GLN A 1 86 ? 16.787 4.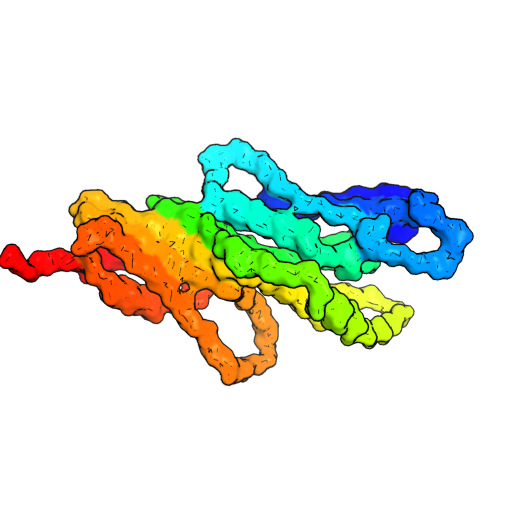913 -13.508 1.00 82.06 86 GLN A CA 1
ATOM 640 C C . GLN A 1 86 ? 18.064 4.066 -13.604 1.00 82.06 86 GLN A C 1
ATOM 642 O O . GLN A 1 86 ? 18.173 3.224 -14.490 1.00 82.06 86 GLN A O 1
ATOM 647 N N . ARG A 1 87 ? 18.996 4.220 -12.654 1.00 78.06 87 ARG A N 1
ATOM 648 C CA . ARG A 1 87 ? 20.250 3.443 -12.602 1.00 78.06 87 ARG A CA 1
ATOM 649 C C . ARG A 1 87 ? 20.053 1.936 -12.430 1.00 78.06 87 ARG A C 1
ATOM 651 O O . ARG A 1 87 ? 20.887 1.173 -12.895 1.00 78.06 87 ARG A O 1
ATOM 658 N N . LEU A 1 88 ? 18.964 1.516 -11.787 1.00 78.38 88 LEU A N 1
ATOM 659 C CA . LEU A 1 88 ? 18.640 0.104 -11.567 1.00 78.38 88 LEU A CA 1
ATOM 660 C C . LEU A 1 88 ? 17.939 -0.511 -12.784 1.00 78.38 88 LEU A C 1
ATOM 662 O O . LEU A 1 88 ? 18.095 -1.698 -13.057 1.00 78.38 88 LEU A O 1
ATOM 666 N N . LEU A 1 89 ? 17.155 0.300 -13.499 1.00 81.75 89 LEU A N 1
ATOM 667 C CA . LEU A 1 89 ? 16.285 -0.155 -14.584 1.00 81.75 89 LEU A CA 1
ATOM 668 C C . LEU A 1 89 ? 16.987 -0.165 -15.948 1.00 81.75 89 LEU A C 1
ATOM 670 O O . LEU A 1 89 ? 16.623 -0.948 -16.827 1.00 81.75 89 LEU A O 1
ATOM 674 N N . VAL A 1 90 ? 17.980 0.707 -16.155 1.00 78.19 90 VAL A N 1
ATOM 675 C CA . VAL A 1 90 ? 18.736 0.756 -17.412 1.00 78.19 90 VAL A CA 1
ATOM 676 C C . VAL A 1 90 ? 19.425 -0.590 -17.659 1.00 78.19 90 VAL A C 1
ATOM 678 O O . VAL A 1 90 ? 20.136 -1.117 -16.810 1.00 78.19 90 VAL A O 1
ATOM 681 N N . GLY A 1 91 ? 19.203 -1.152 -18.850 1.00 72.56 91 GLY A N 1
ATOM 682 C CA . GLY A 1 91 ? 19.775 -2.438 -19.261 1.00 72.56 91 GLY A CA 1
ATOM 683 C C . GLY A 1 91 ? 18.975 -3.671 -18.827 1.00 72.56 91 GLY A C 1
ATOM 684 O O . GLY A 1 91 ? 19.338 -4.779 -19.217 1.00 72.56 91 GLY A O 1
ATOM 685 N N . LYS A 1 92 ? 17.880 -3.506 -18.074 1.00 77.94 92 LYS A N 1
ATOM 686 C CA . LYS A 1 92 ? 16.978 -4.603 -17.686 1.00 77.94 92 LYS A CA 1
ATOM 687 C C . LYS A 1 92 ? 15.903 -4.855 -18.745 1.00 77.94 92 LYS A C 1
ATOM 689 O O . LYS A 1 92 ? 15.607 -3.996 -19.576 1.00 77.94 92 LYS A O 1
ATOM 694 N N . THR A 1 93 ? 15.320 -6.053 -18.755 1.00 78.12 93 THR A N 1
ATOM 695 C CA . THR A 1 93 ? 14.181 -6.347 -19.640 1.00 78.12 93 THR A CA 1
ATOM 696 C C . THR A 1 93 ? 12.886 -5.758 -19.076 1.00 78.12 93 THR A C 1
ATOM 698 O O . THR A 1 93 ? 12.813 -5.452 -17.892 1.00 78.12 93 THR A O 1
ATOM 701 N N . LEU A 1 94 ? 11.847 -5.586 -19.905 1.00 80.69 94 LEU A N 1
ATOM 702 C CA . LEU A 1 94 ? 10.557 -5.086 -19.409 1.00 80.69 94 LEU A CA 1
ATOM 703 C C . LEU A 1 94 ? 9.932 -6.037 -18.385 1.00 80.69 94 LEU A C 1
ATOM 705 O O . LEU A 1 94 ? 9.325 -5.574 -17.429 1.00 80.69 94 LEU A O 1
ATOM 709 N N . GLU A 1 95 ? 10.126 -7.341 -18.580 1.00 82.06 95 GLU A N 1
ATOM 710 C CA . GLU A 1 95 ? 9.687 -8.384 -17.652 1.00 82.06 95 GLU A CA 1
ATOM 711 C C . GLU A 1 95 ? 10.396 -8.243 -16.300 1.00 82.06 95 GLU A C 1
ATOM 713 O O . GLU A 1 95 ? 9.723 -8.155 -15.282 1.00 82.06 95 GLU A O 1
ATOM 718 N N . ASP A 1 96 ? 11.728 -8.093 -16.280 1.00 83.19 96 ASP A N 1
ATOM 719 C CA . ASP A 1 96 ? 12.467 -7.894 -15.023 1.00 83.19 96 ASP A CA 1
ATOM 720 C C . ASP A 1 96 ? 12.046 -6.600 -14.299 1.00 83.19 96 ASP A C 1
ATOM 722 O O . ASP A 1 96 ? 12.015 -6.549 -13.071 1.00 83.19 96 ASP A O 1
ATOM 726 N N . VAL A 1 97 ? 11.740 -5.536 -15.051 1.00 84.94 97 VAL A N 1
ATOM 727 C CA . VAL A 1 97 ? 11.284 -4.261 -14.478 1.00 84.94 97 VAL A CA 1
ATOM 728 C C . VAL A 1 97 ? 9.867 -4.381 -13.915 1.00 84.94 97 VAL A C 1
ATOM 730 O O . VAL A 1 97 ? 9.600 -3.840 -12.844 1.00 84.94 97 VAL A O 1
ATOM 733 N N . GLN A 1 98 ? 8.971 -5.093 -14.600 1.00 87.06 98 GLN A N 1
ATOM 734 C CA . GLN A 1 98 ? 7.633 -5.388 -14.089 1.00 87.06 98 GLN A CA 1
ATOM 735 C C . GLN A 1 98 ? 7.721 -6.217 -12.800 1.00 87.06 98 GLN A C 1
ATOM 737 O O . GLN A 1 98 ? 7.163 -5.799 -11.788 1.00 87.06 98 GLN A O 1
ATOM 742 N N . ASP A 1 99 ? 8.495 -7.308 -12.805 1.00 85.81 99 ASP A N 1
ATOM 743 C CA . ASP A 1 99 ? 8.724 -8.160 -11.630 1.00 85.81 99 ASP A CA 1
ATOM 744 C C . ASP A 1 99 ? 9.297 -7.345 -10.455 1.00 85.81 99 ASP A C 1
ATOM 746 O O . ASP A 1 99 ? 8.877 -7.507 -9.307 1.00 85.81 99 ASP A O 1
ATOM 750 N N . PHE A 1 100 ? 10.230 -6.426 -10.734 1.00 87.25 100 PHE A N 1
ATOM 751 C CA . PHE A 1 100 ? 10.798 -5.525 -9.731 1.00 87.25 100 PHE A CA 1
ATOM 752 C C . PHE A 1 100 ? 9.733 -4.634 -9.087 1.00 87.25 100 PHE A C 1
ATOM 754 O O . PHE A 1 100 ? 9.695 -4.529 -7.860 1.00 87.25 100 PHE A O 1
ATOM 761 N N . PHE A 1 101 ? 8.862 -4.001 -9.877 1.00 88.88 101 PHE A N 1
ATOM 762 C CA . PHE A 1 101 ? 7.789 -3.165 -9.335 1.00 88.88 101 PHE A CA 1
ATOM 763 C C . PHE A 1 101 ? 6.749 -3.984 -8.573 1.00 88.88 101 PHE A C 1
ATOM 765 O O . PHE A 1 101 ? 6.347 -3.567 -7.488 1.00 88.88 101 PHE A O 1
ATOM 772 N N . ASP A 1 102 ? 6.344 -5.141 -9.096 1.00 87.12 102 ASP A N 1
ATOM 773 C CA . ASP A 1 102 ? 5.353 -6.001 -8.448 1.00 87.12 102 ASP A CA 1
ATOM 774 C C . ASP A 1 102 ? 5.844 -6.483 -7.080 1.00 87.12 102 ASP A C 1
ATOM 776 O O . ASP A 1 102 ? 5.100 -6.417 -6.100 1.00 87.12 102 ASP A O 1
ATOM 780 N N . TYR A 1 103 ? 7.117 -6.878 -6.984 1.00 86.19 103 TYR A N 1
ATOM 781 C CA . TYR A 1 103 ? 7.723 -7.280 -5.718 1.00 86.19 103 TYR A CA 1
ATOM 782 C C . TYR A 1 103 ? 7.923 -6.087 -4.771 1.00 86.19 103 TYR A C 1
ATOM 784 O O . TYR A 1 103 ? 7.510 -6.129 -3.613 1.00 86.19 103 TYR A O 1
ATOM 792 N N . SER A 1 104 ? 8.518 -4.991 -5.254 1.00 85.38 104 SER A N 1
ATOM 793 C CA . SER A 1 104 ? 8.839 -3.824 -4.413 1.00 85.38 104 SER A CA 1
ATOM 794 C C . SER A 1 104 ? 7.593 -3.131 -3.859 1.00 85.38 104 SER A C 1
ATOM 796 O O . SER A 1 104 ? 7.628 -2.553 -2.774 1.00 85.38 104 SER A O 1
ATOM 798 N N . LEU A 1 105 ? 6.482 -3.170 -4.602 1.00 87.31 105 LEU A N 1
ATOM 799 C CA . LEU A 1 105 ? 5.227 -2.522 -4.222 1.00 87.31 105 LEU A CA 1
ATOM 800 C C . LEU A 1 105 ? 4.240 -3.467 -3.526 1.00 87.31 105 LEU A C 1
ATOM 802 O O . LEU A 1 105 ? 3.185 -3.014 -3.072 1.00 87.31 105 LEU A O 1
ATOM 806 N N . GLN A 1 106 ? 4.578 -4.753 -3.390 1.00 85.69 106 GLN A N 1
ATOM 807 C CA . GLN A 1 106 ? 3.742 -5.752 -2.726 1.00 85.69 106 GLN A CA 1
ATOM 808 C C . GLN A 1 106 ? 3.271 -5.322 -1.320 1.00 85.69 106 GLN A C 1
ATOM 810 O O . GLN A 1 106 ? 2.085 -5.505 -1.031 1.00 85.69 106 GLN A O 1
ATOM 815 N N . PRO A 1 107 ? 4.099 -4.694 -0.459 1.00 81.56 107 PRO A N 1
ATOM 816 C CA . PRO A 1 107 ? 3.638 -4.138 0.816 1.00 81.56 107 PRO A CA 1
ATOM 817 C C . PRO A 1 107 ? 2.440 -3.197 0.714 1.00 81.56 107 PRO A C 1
ATOM 819 O O . PRO A 1 107 ? 1.469 -3.329 1.457 1.00 81.56 107 PRO A O 1
ATOM 822 N N . TYR A 1 108 ? 2.486 -2.269 -0.239 1.00 83.56 108 TYR A N 1
ATOM 823 C CA . TYR A 1 108 ? 1.449 -1.260 -0.441 1.00 83.56 108 TYR A CA 1
ATOM 824 C C . TYR A 1 108 ? 0.184 -1.875 -1.027 1.00 83.56 108 TYR A C 1
ATOM 826 O O . TYR A 1 108 ? -0.919 -1.457 -0.681 1.00 83.56 108 TYR A O 1
ATOM 834 N N . VAL A 1 109 ? 0.331 -2.907 -1.865 1.00 86.62 109 VAL A N 1
ATOM 835 C CA . VAL A 1 109 ? -0.795 -3.717 -2.341 1.00 86.62 109 VAL A CA 1
ATOM 836 C C . VAL A 1 109 ? -1.485 -4.411 -1.167 1.00 86.62 109 VAL A C 1
ATOM 838 O O . VAL A 1 109 ? -2.703 -4.310 -1.032 1.00 86.62 109 VAL A O 1
ATOM 841 N N . MET A 1 110 ? -0.721 -5.065 -0.288 1.00 85.50 110 MET A N 1
ATOM 842 C CA . MET A 1 110 ? -1.265 -5.738 0.896 1.00 85.50 110 MET A CA 1
ATOM 843 C C . MET A 1 110 ? -1.958 -4.752 1.840 1.00 85.50 110 MET A C 1
ATOM 845 O O . MET A 1 110 ? -3.075 -5.013 2.286 1.00 85.50 110 MET A O 1
ATOM 849 N N . LEU A 1 111 ? -1.349 -3.591 2.090 1.00 85.19 111 LEU A N 1
ATOM 850 C CA . LEU A 1 111 ? -1.942 -2.530 2.901 1.00 85.19 111 LEU A CA 1
ATOM 851 C C . LEU A 1 111 ? -3.256 -2.011 2.296 1.00 85.19 111 LEU A C 1
ATOM 853 O O . LEU A 1 111 ? -4.268 -1.930 2.995 1.00 85.19 111 LEU A O 1
ATOM 857 N N . ALA A 1 112 ? -3.268 -1.707 0.995 1.00 87.38 112 ALA A N 1
ATOM 858 C CA . ALA A 1 112 ? -4.461 -1.244 0.292 1.00 87.38 112 ALA A CA 1
ATOM 859 C C . ALA A 1 112 ? -5.595 -2.282 0.342 1.00 87.38 112 ALA A C 1
ATOM 861 O O . ALA A 1 112 ? -6.752 -1.923 0.577 1.00 87.38 112 ALA A O 1
ATOM 862 N N . CYS A 1 113 ? -5.271 -3.569 0.178 1.00 88.38 113 CYS A N 1
ATOM 863 C CA . CYS A 1 113 ? -6.222 -4.670 0.328 1.00 88.38 113 CYS A CA 1
ATOM 864 C C . CYS A 1 113 ? -6.791 -4.747 1.752 1.00 88.38 113 CYS A C 1
ATOM 866 O O . CYS A 1 113 ? -8.008 -4.848 1.913 1.00 88.38 113 CYS A O 1
ATOM 868 N N . SER A 1 114 ? -5.946 -4.644 2.779 1.00 88.38 114 SER A N 1
ATOM 869 C CA . SER A 1 114 ? -6.366 -4.679 4.185 1.00 88.38 114 SER A CA 1
ATOM 870 C C . SER A 1 114 ? -7.271 -3.502 4.555 1.00 88.38 114 SER A C 1
ATOM 872 O O . SER A 1 114 ? -8.315 -3.700 5.173 1.00 88.38 114 SER A O 1
ATOM 874 N N . ILE A 1 115 ? -6.936 -2.288 4.115 1.00 89.81 115 ILE A N 1
ATOM 875 C CA . ILE A 1 115 ? -7.771 -1.091 4.306 1.00 89.81 115 ILE A CA 1
ATOM 876 C C . ILE A 1 115 ? -9.124 -1.249 3.615 1.00 89.81 115 ILE A C 1
ATOM 878 O O . ILE A 1 115 ? -10.168 -0.965 4.202 1.00 89.81 115 ILE A O 1
ATOM 882 N N . ARG A 1 116 ? -9.125 -1.756 2.378 1.00 89.81 116 ARG A N 1
ATOM 883 C CA . ARG A 1 116 ? -10.365 -2.027 1.652 1.00 89.81 116 ARG A CA 1
ATOM 884 C C . ARG A 1 116 ? -11.215 -3.078 2.364 1.00 89.81 116 ARG A C 1
ATOM 886 O O . ARG A 1 116 ? -12.431 -2.931 2.401 1.00 89.81 116 ARG A O 1
ATOM 893 N N . ALA A 1 117 ? -10.599 -4.108 2.940 1.00 90.69 117 ALA A N 1
ATOM 894 C CA . ALA A 1 117 ? -11.306 -5.127 3.707 1.00 90.69 117 ALA A CA 1
ATOM 895 C C . ALA A 1 117 ? -11.967 -4.551 4.968 1.00 90.69 117 ALA A C 1
ATOM 897 O O . ALA A 1 117 ? -13.092 -4.933 5.271 1.00 90.69 117 ALA A O 1
ATOM 898 N N . VAL A 1 118 ? -11.314 -3.620 5.672 1.00 91.50 118 VAL A N 1
ATOM 899 C CA . VAL A 1 118 ? -11.914 -2.909 6.817 1.00 91.50 118 VAL A CA 1
ATOM 900 C C . VAL A 1 118 ? -13.075 -2.020 6.372 1.00 91.50 118 VAL A C 1
ATOM 902 O O . VAL A 1 118 ? -14.145 -2.059 6.971 1.00 91.50 118 VAL A O 1
ATOM 905 N N . TRP A 1 119 ? -12.911 -1.275 5.279 1.00 91.88 119 TRP A N 1
ATOM 906 C CA . TRP A 1 119 ? -13.990 -0.445 4.740 1.00 91.88 119 TRP A CA 1
ATOM 907 C C . TRP A 1 119 ? -15.214 -1.271 4.317 1.00 91.88 119 TRP A C 1
ATOM 909 O O . TRP A 1 119 ? -16.350 -0.894 4.592 1.00 91.88 119 TRP A O 1
ATOM 919 N N . LEU A 1 120 ? -14.996 -2.446 3.714 1.00 91.19 120 LEU A N 1
ATOM 920 C CA . LEU A 1 120 ? -16.071 -3.381 3.360 1.00 91.19 120 LEU A CA 1
ATOM 921 C C . LEU A 1 120 ? -16.790 -3.979 4.582 1.00 91.19 120 LEU A C 1
ATOM 923 O O . LEU A 1 120 ? -17.912 -4.453 4.431 1.00 91.19 120 LEU A O 1
ATOM 927 N N . GLN A 1 121 ? -16.185 -3.941 5.774 1.00 90.19 121 GLN A N 1
ATOM 928 C CA . GLN A 1 121 ? -16.860 -4.283 7.035 1.00 90.19 121 GLN A CA 1
ATOM 929 C C . GLN A 1 121 ? -17.779 -3.153 7.536 1.00 90.19 121 GLN A C 1
ATOM 931 O O . GLN A 1 121 ? -18.492 -3.339 8.514 1.00 90.19 121 GLN A O 1
ATOM 936 N N . GLY A 1 122 ? -17.811 -2.002 6.852 1.00 89.94 122 GLY A N 1
ATOM 937 C CA . GLY A 1 122 ? -18.667 -0.864 7.190 1.00 89.94 122 GLY A CA 1
ATOM 938 C C . GLY A 1 122 ? -18.006 0.175 8.097 1.00 89.94 122 GLY A C 1
ATOM 939 O O . GLY A 1 122 ? -18.696 1.058 8.600 1.00 89.94 122 GLY A O 1
ATOM 940 N N . HIS A 1 123 ? -16.690 0.089 8.305 1.00 91.19 123 HIS A N 1
ATOM 941 C CA . HIS A 1 123 ? -15.944 1.027 9.144 1.00 91.19 123 HIS A CA 1
ATOM 942 C C . HIS A 1 123 ? -15.291 2.136 8.316 1.00 91.19 123 HIS A C 1
ATOM 944 O O . HIS A 1 123 ? -14.874 1.919 7.175 1.00 91.19 123 HIS A O 1
ATOM 950 N N . ASP A 1 124 ? -15.179 3.327 8.903 1.00 91.38 124 ASP A N 1
ATOM 951 C CA . ASP A 1 124 ? -14.478 4.443 8.272 1.00 91.38 124 ASP A CA 1
ATOM 952 C C . ASP A 1 124 ? -12.964 4.308 8.473 1.00 91.38 124 ASP A C 1
ATOM 954 O O . ASP A 1 124 ? -12.502 3.947 9.559 1.00 91.38 124 ASP A O 1
ATOM 958 N N . VAL A 1 125 ? -12.191 4.581 7.419 1.00 91.69 125 VAL A N 1
ATOM 959 C CA . VAL A 1 125 ? -10.737 4.377 7.401 1.00 91.69 125 VAL A CA 1
ATOM 960 C C . VAL A 1 125 ? -10.046 5.576 6.774 1.00 91.69 125 VAL A C 1
ATOM 962 O O . VAL A 1 125 ? -10.357 5.970 5.649 1.00 91.69 125 VAL A O 1
ATOM 965 N N . SER A 1 126 ? -9.037 6.098 7.464 1.00 91.00 126 SER A N 1
ATOM 966 C CA . SER A 1 126 ? -8.138 7.129 6.955 1.00 91.00 126 SER A CA 1
ATOM 967 C C . SER A 1 126 ? -6.683 6.679 7.043 1.00 91.00 126 SER A C 1
ATOM 969 O O . SER A 1 126 ? -6.311 5.846 7.873 1.00 91.00 126 SER A O 1
ATOM 971 N N . VAL A 1 127 ? -5.852 7.212 6.149 1.00 88.19 127 VAL A N 1
ATOM 972 C CA . VAL A 1 127 ? -4.411 6.961 6.129 1.00 88.19 127 VAL A CA 1
ATOM 973 C C . VAL A 1 127 ? -3.699 8.299 6.225 1.00 88.19 127 VAL A C 1
ATOM 975 O O . VAL A 1 127 ? -4.075 9.269 5.572 1.00 88.19 127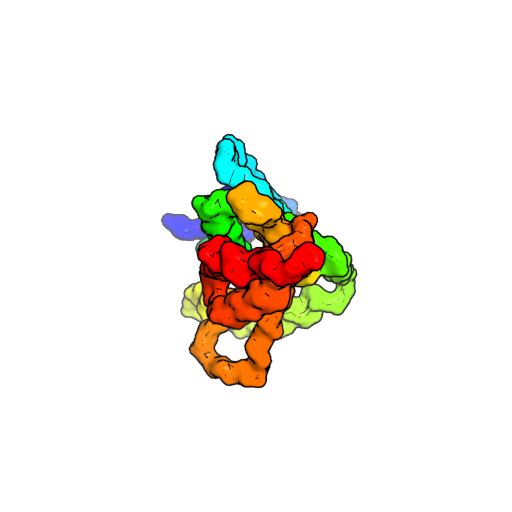 VAL A O 1
ATOM 978 N N . SER A 1 128 ? -2.658 8.356 7.039 1.00 85.81 128 SER A N 1
ATOM 979 C CA . SER A 1 128 ? -1.744 9.489 7.073 1.00 85.81 128 SER A CA 1
ATOM 980 C C . SER A 1 128 ? -0.310 8.996 6.990 1.00 85.81 128 SER A C 1
ATOM 982 O O . SER A 1 128 ? 0.042 7.967 7.569 1.00 85.81 128 SER A O 1
ATOM 984 N N . PHE A 1 129 ? 0.505 9.756 6.275 1.00 78.94 129 PHE A N 1
ATOM 985 C CA . PHE A 1 129 ? 1.946 9.577 6.191 1.00 78.94 129 PHE A CA 1
ATOM 986 C C . PHE A 1 129 ? 2.561 10.720 6.996 1.00 78.94 129 PHE A C 1
ATOM 988 O O . PHE A 1 129 ? 2.213 11.877 6.761 1.00 78.94 129 PHE A O 1
ATOM 995 N N . ASP A 1 130 ? 3.393 10.417 7.991 1.00 68.62 130 ASP A N 1
ATOM 996 C CA . ASP A 1 130 ? 4.060 11.462 8.768 1.00 68.62 130 ASP A CA 1
ATOM 997 C C . ASP A 1 130 ? 5.147 12.134 7.901 1.00 68.62 130 ASP A C 1
ATOM 999 O O . ASP A 1 130 ? 6.157 11.518 7.555 1.00 68.62 130 ASP A O 1
ATOM 1003 N N . ASP A 1 131 ? 4.984 13.420 7.578 1.00 53.38 131 ASP A N 1
ATOM 1004 C CA . ASP A 1 131 ? 5.927 14.206 6.753 1.00 53.38 131 ASP A CA 1
ATOM 1005 C C . ASP A 1 131 ? 7.337 14.355 7.380 1.00 53.38 131 ASP A C 1
ATOM 1007 O O . ASP A 1 131 ? 8.283 14.812 6.735 1.00 53.38 131 ASP A O 1
ATOM 1011 N N . ALA A 1 132 ? 7.509 13.956 8.646 1.00 43.41 132 ALA A N 1
ATOM 1012 C CA . ALA A 1 132 ? 8.693 14.228 9.465 1.00 43.41 132 ALA A CA 1
ATOM 1013 C C . ALA A 1 132 ? 9.978 13.481 9.045 1.00 43.41 132 ALA A C 1
ATOM 1015 O O . ALA A 1 132 ? 11.044 13.759 9.593 1.00 43.41 132 ALA A O 1
ATOM 1016 N N . ALA A 1 133 ? 9.914 12.576 8.065 1.00 39.69 133 ALA A N 1
ATOM 1017 C CA . ALA A 1 133 ? 11.078 11.870 7.528 1.00 39.69 133 ALA A CA 1
ATOM 1018 C C . ALA A 1 133 ? 11.402 12.232 6.071 1.00 39.69 133 ALA A C 1
ATOM 1020 O O . ALA A 1 133 ? 12.185 11.541 5.424 1.00 39.69 133 ALA A O 1
ATOM 1021 N N . ALA A 1 134 ? 10.931 13.382 5.577 1.00 38.84 134 ALA A N 1
ATOM 1022 C CA . ALA A 1 134 ? 11.614 14.085 4.488 1.00 38.84 134 ALA A CA 1
ATOM 1023 C C . ALA A 1 134 ? 12.968 14.665 4.973 1.00 38.84 134 ALA A C 1
ATOM 1025 O O . ALA A 1 134 ? 13.319 15.812 4.701 1.00 38.84 134 ALA A O 1
ATOM 1026 N N . VAL A 1 135 ? 13.750 13.889 5.734 1.00 33.88 135 VAL A N 1
ATOM 1027 C CA . VAL A 1 135 ? 15.126 14.223 6.092 1.00 33.88 135 VAL A CA 1
ATOM 1028 C C . VAL A 1 135 ? 15.969 13.943 4.860 1.00 33.88 135 VAL A C 1
ATOM 1030 O O . VAL A 1 135 ? 16.450 12.837 4.653 1.00 33.88 135 VAL A O 1
ATOM 1033 N N . SER A 1 136 ? 16.099 14.971 4.023 1.00 32.72 136 SER A N 1
ATOM 1034 C CA . SER A 1 136 ? 17.270 15.242 3.187 1.00 32.72 136 SER A CA 1
ATOM 1035 C C . SER A 1 136 ? 18.012 13.996 2.676 1.00 32.72 136 SER A C 1
ATOM 1037 O O . SER A 1 136 ? 19.180 13.779 2.988 1.00 32.72 136 SER A O 1
ATOM 1039 N N . LEU A 1 137 ? 17.361 13.194 1.829 1.00 37.69 137 LEU A N 1
ATOM 1040 C CA . LEU A 1 137 ? 18.055 12.207 0.989 1.00 37.69 137 LEU A CA 1
ATOM 1041 C C . LEU A 1 137 ? 18.702 12.848 -0.252 1.00 37.69 137 LEU A C 1
ATOM 1043 O O . LEU A 1 137 ? 19.264 12.158 -1.099 1.00 37.69 137 LEU A O 1
ATOM 1047 N N . GLY A 1 138 ? 18.706 14.181 -0.319 1.00 34.94 138 GLY A N 1
ATOM 1048 C CA . GLY A 1 138 ? 19.767 14.912 -0.991 1.00 34.94 138 GLY A CA 1
ATOM 1049 C C . GLY A 1 138 ? 20.966 15.015 -0.050 1.00 34.94 138 GLY A C 1
ATOM 1050 O O . GLY A 1 138 ? 20.905 15.777 0.911 1.00 34.94 138 GLY A O 1
ATOM 1051 N N . SER A 1 139 ? 22.031 14.246 -0.315 1.00 33.72 139 SER A N 1
ATOM 1052 C CA . SER A 1 139 ? 23.441 14.694 -0.231 1.00 33.72 139 SER A CA 1
ATOM 1053 C C . SER A 1 139 ? 24.464 13.727 0.404 1.00 33.72 139 SER A C 1
ATOM 1055 O O . SER A 1 139 ? 25.644 13.938 0.167 1.00 33.72 139 SER A O 1
ATOM 1057 N N . SER A 1 140 ? 24.130 12.665 1.165 1.00 35.03 140 SER A N 1
ATOM 1058 C CA . SER A 1 140 ? 25.228 11.966 1.897 1.00 35.03 140 SER A CA 1
ATOM 1059 C C . SER A 1 140 ? 25.228 10.437 2.033 1.00 35.03 140 SER A C 1
ATOM 1061 O O . SER A 1 140 ? 26.208 9.915 2.557 1.00 35.03 140 SER A O 1
ATOM 1063 N N . ARG A 1 141 ? 24.215 9.678 1.594 1.00 37.53 141 ARG A N 1
ATOM 1064 C CA . ARG A 1 141 ? 24.260 8.192 1.700 1.00 37.53 141 ARG A CA 1
ATOM 1065 C C . ARG A 1 141 ? 23.823 7.419 0.456 1.00 37.53 141 ARG A C 1
ATOM 1067 O O . ARG A 1 141 ? 23.997 6.206 0.400 1.00 37.53 141 ARG A O 1
ATOM 1074 N N . SER A 1 142 ? 23.291 8.106 -0.548 1.00 40.06 142 SER A N 1
ATOM 1075 C CA . SER A 1 142 ? 22.744 7.520 -1.776 1.00 40.06 142 SER A CA 1
ATOM 1076 C C . SER A 1 142 ? 23.798 7.194 -2.845 1.00 40.06 142 SER A C 1
ATOM 1078 O O . SER A 1 142 ? 23.455 6.522 -3.820 1.00 40.06 142 SER A O 1
ATOM 1080 N N . ASP A 1 143 ? 25.054 7.614 -2.659 1.00 36.62 143 ASP A N 1
ATOM 1081 C CA . ASP A 1 143 ? 26.128 7.417 -3.646 1.00 36.62 143 ASP A CA 1
ATOM 1082 C C . ASP A 1 143 ? 27.162 6.344 -3.257 1.00 36.62 143 ASP A C 1
ATOM 1084 O O . ASP A 1 143 ? 27.705 5.689 -4.143 1.00 36.62 143 ASP A O 1
ATOM 1088 N N . GLU A 1 144 ? 27.389 6.060 -1.968 1.00 37.88 144 GLU A N 1
ATOM 1089 C CA . GLU A 1 144 ? 28.428 5.092 -1.551 1.00 37.88 144 GLU A CA 1
ATOM 1090 C C . GLU A 1 144 ? 27.974 3.621 -1.530 1.00 37.88 144 GLU A C 1
ATOM 1092 O O . GLU A 1 144 ? 28.799 2.723 -1.656 1.00 37.88 144 GLU A O 1
ATOM 1097 N N . ILE A 1 145 ? 26.673 3.334 -1.407 1.00 40.34 145 ILE A N 1
ATOM 1098 C CA . ILE A 1 145 ? 26.179 1.940 -1.290 1.00 40.34 145 ILE A CA 1
ATOM 1099 C C . ILE A 1 145 ? 25.577 1.426 -2.611 1.00 40.34 145 ILE A C 1
ATOM 1101 O O . ILE A 1 145 ? 25.304 0.240 -2.773 1.00 40.34 145 ILE A O 1
ATOM 1105 N N . LEU A 1 146 ? 25.398 2.302 -3.604 1.00 43.06 146 LEU A N 1
ATOM 1106 C CA . LEU A 1 146 ? 25.070 1.900 -4.982 1.00 43.06 146 LEU A CA 1
ATOM 1107 C C . LEU A 1 146 ? 26.300 1.832 -5.891 1.00 43.06 146 LEU A C 1
ATOM 1109 O O . LEU A 1 146 ? 26.179 1.493 -7.064 1.00 43.06 146 LEU A O 1
ATOM 1113 N N . THR A 1 147 ? 27.477 2.111 -5.333 1.00 39.75 147 THR A N 1
ATOM 1114 C CA . THR A 1 147 ? 28.787 1.924 -5.963 1.00 39.75 147 THR A CA 1
ATOM 1115 C C . THR A 1 147 ? 29.479 0.631 -5.517 1.00 39.75 147 THR A C 1
ATOM 1117 O O . THR A 1 147 ? 30.491 0.263 -6.107 1.00 39.75 147 THR A O 1
ATOM 1120 N N . SER A 1 148 ? 28.938 -0.105 -4.534 1.00 31.73 148 SER A N 1
ATOM 1121 C CA . SER A 1 148 ? 29.599 -1.286 -3.954 1.00 31.73 148 SER A CA 1
ATOM 1122 C C . SER A 1 148 ? 29.131 -2.644 -4.493 1.00 31.73 148 SER A C 1
ATOM 1124 O O . SER A 1 148 ? 29.445 -3.663 -3.879 1.00 31.73 148 SER A O 1
ATOM 1126 N N . SER A 1 149 ? 28.405 -2.712 -5.615 1.00 39.91 149 SER A N 1
ATOM 1127 C CA . SER A 1 149 ? 28.283 -3.977 -6.352 1.00 39.91 149 SER A CA 1
ATOM 1128 C C . SER A 1 149 ? 29.405 -4.031 -7.383 1.00 39.91 149 SER A C 1
ATOM 1130 O O . SER A 1 149 ? 29.251 -3.608 -8.531 1.00 39.91 149 SER A O 1
ATOM 1132 N N . SER A 1 150 ? 30.557 -4.557 -6.972 1.00 38.12 150 SER A N 1
ATOM 1133 C CA . SER A 1 150 ? 31.538 -5.121 -7.895 1.00 38.12 150 SER A CA 1
ATOM 1134 C C . SER A 1 150 ? 30.949 -6.382 -8.541 1.00 38.12 150 SER A C 1
ATOM 1136 O O . SER A 1 150 ? 31.462 -7.483 -8.357 1.00 38.12 150 SER A O 1
ATOM 1138 N N . ASP A 1 151 ? 29.855 -6.234 -9.285 1.00 40.31 151 ASP A N 1
ATOM 1139 C CA . ASP A 1 151 ? 29.329 -7.275 -10.150 1.00 40.31 151 ASP A CA 1
ATOM 1140 C C . ASP A 1 151 ? 30.120 -7.184 -11.453 1.00 40.31 151 ASP A C 1
ATOM 1142 O O . ASP A 1 151 ? 29.651 -6.732 -12.496 1.00 40.31 151 ASP A O 1
ATOM 1146 N N . THR A 1 152 ? 31.352 -7.687 -11.409 1.00 38.59 152 THR A N 1
ATOM 1147 C CA . THR A 1 152 ? 31.889 -8.433 -12.548 1.00 38.59 152 THR A CA 1
ATOM 1148 C C . THR A 1 152 ? 31.050 -9.705 -12.716 1.00 38.59 152 THR A C 1
ATOM 1150 O O . THR A 1 152 ? 31.557 -10.818 -12.597 1.00 38.59 152 THR A O 1
ATOM 1153 N N . GLU A 1 153 ? 29.745 -9.564 -12.970 1.00 40.97 153 GLU A N 1
ATOM 1154 C CA . GLU A 1 153 ? 28.956 -10.630 -13.564 1.00 40.97 153 GLU A CA 1
ATOM 1155 C C . GLU A 1 153 ? 29.432 -10.715 -15.006 1.00 40.97 153 GLU A C 1
ATOM 1157 O O . GLU A 1 153 ? 29.060 -9.935 -15.886 1.00 40.97 153 GLU A O 1
ATOM 1162 N N . SER A 1 154 ? 30.380 -11.629 -15.205 1.00 32.47 154 SER A N 1
ATOM 1163 C CA . SER A 1 154 ? 30.906 -11.977 -16.506 1.00 32.47 154 SER A CA 1
ATOM 1164 C C . SER A 1 154 ? 29.728 -12.178 -17.452 1.00 32.47 154 SER A C 1
ATOM 1166 O O . SER A 1 154 ? 28.872 -13.034 -17.216 1.00 32.47 154 SER A O 1
ATOM 1168 N N . THR A 1 155 ? 29.692 -11.399 -18.526 1.00 36.94 155 THR A N 1
ATOM 1169 C CA . THR A 1 155 ? 28.796 -11.562 -19.672 1.00 36.94 155 THR A CA 1
ATOM 1170 C C . THR A 1 155 ? 29.193 -12.834 -20.433 1.00 36.94 155 THR A C 1
ATOM 1172 O O . THR A 1 155 ? 29.573 -12.814 -21.598 1.00 36.94 155 THR A O 1
ATOM 1175 N N . VAL A 1 156 ? 29.146 -13.978 -19.753 1.00 33.25 156 VAL A N 1
ATOM 1176 C CA . VAL A 1 156 ? 29.373 -15.303 -20.316 1.00 33.25 156 VAL A CA 1
ATOM 1177 C C . VAL A 1 156 ? 28.000 -15.911 -20.546 1.00 33.25 156 VAL A C 1
ATOM 1179 O O . VAL A 1 156 ? 27.365 -16.430 -19.640 1.00 33.25 156 VAL A O 1
ATOM 1182 N N . SER A 1 157 ? 27.536 -15.777 -21.789 1.00 41.44 157 SER A N 1
ATOM 1183 C CA . SER A 1 157 ? 26.593 -16.673 -22.465 1.00 41.44 157 SER A CA 1
ATOM 1184 C C . SER A 1 157 ? 25.561 -17.390 -21.572 1.00 41.44 157 SER A C 1
ATOM 1186 O O . SER A 1 157 ? 25.656 -18.589 -21.325 1.00 41.44 157 SER A O 1
ATOM 1188 N N . GLY A 1 158 ? 24.512 -16.673 -21.176 1.00 42.19 158 GLY A N 1
ATOM 1189 C CA . GLY A 1 158 ? 23.320 -17.242 -20.548 1.00 42.19 158 GLY A CA 1
ATOM 1190 C C . GLY A 1 158 ? 22.543 -16.137 -19.851 1.00 42.19 158 GLY A C 1
ATOM 1191 O O . GLY A 1 158 ? 23.077 -15.494 -18.960 1.00 42.19 158 GLY A O 1
ATOM 1192 N N . ARG A 1 159 ? 21.310 -15.849 -20.287 1.00 54.12 159 ARG A N 1
ATOM 1193 C CA . ARG A 1 159 ? 20.460 -14.804 -19.690 1.00 54.12 159 ARG A CA 1
ATOM 1194 C C . ARG A 1 159 ? 20.120 -15.183 -18.247 1.00 54.12 159 ARG A C 1
ATOM 1196 O O . ARG A 1 159 ? 19.109 -15.841 -18.015 1.00 54.12 159 ARG A O 1
ATOM 1203 N N . VAL A 1 160 ? 20.950 -14.791 -17.288 1.00 57.31 160 VAL A N 1
ATOM 1204 C CA . VAL A 1 160 ? 20.573 -14.857 -15.878 1.00 57.31 160 VAL A CA 1
ATOM 1205 C C . VAL A 1 160 ? 19.479 -13.813 -15.681 1.00 57.31 160 VAL A C 1
ATOM 1207 O O . VAL A 1 160 ? 19.697 -12.619 -15.871 1.00 57.31 160 VAL A O 1
ATOM 1210 N N . CYS A 1 161 ? 18.262 -14.279 -15.408 1.00 65.75 161 CYS A N 1
ATOM 1211 C CA . CYS A 1 161 ? 17.132 -13.405 -15.117 1.00 65.75 161 CYS A CA 1
ATOM 1212 C C . CYS A 1 161 ? 17.421 -12.665 -13.810 1.00 65.75 161 CYS A C 1
ATOM 1214 O O . CYS A 1 161 ? 17.776 -13.317 -12.822 1.00 65.75 161 CYS A O 1
ATOM 1216 N N . TRP A 1 162 ? 17.280 -11.334 -13.803 1.00 73.81 162 TRP A N 1
ATOM 1217 C CA . TRP A 1 162 ? 17.714 -10.483 -12.689 1.00 73.81 162 TRP A CA 1
ATOM 1218 C C . TRP A 1 162 ? 17.049 -10.889 -11.370 1.00 73.81 162 TRP A C 1
ATOM 1220 O O . TRP A 1 162 ? 17.704 -10.896 -10.339 1.00 73.81 162 TRP A O 1
ATOM 1230 N N . ARG A 1 163 ? 15.808 -11.393 -11.415 1.00 71.50 163 ARG A N 1
ATOM 1231 C CA . ARG A 1 163 ? 15.090 -11.970 -10.259 1.00 71.50 163 ARG A CA 1
ATOM 1232 C C . ARG A 1 163 ? 15.812 -13.117 -9.535 1.00 71.50 163 ARG A C 1
ATOM 1234 O O . ARG A 1 163 ? 15.388 -13.539 -8.464 1.00 71.50 163 ARG A O 1
ATOM 1241 N N . SER A 1 164 ? 16.840 -13.693 -10.155 1.00 75.19 164 SER A N 1
ATOM 1242 C CA . SER A 1 164 ? 17.636 -14.788 -9.589 1.00 75.19 164 SER A CA 1
ATOM 1243 C C . SER A 1 164 ? 18.869 -14.271 -8.841 1.00 75.19 164 SER A C 1
ATOM 1245 O O . SER A 1 164 ? 19.541 -15.063 -8.186 1.00 75.19 164 SER A O 1
ATOM 1247 N N . SER A 1 165 ? 19.182 -12.973 -8.941 1.00 77.25 165 SER A N 1
ATOM 1248 C CA . SER A 1 165 ? 20.316 -12.356 -8.257 1.00 77.25 165 SER A CA 1
ATOM 1249 C C . SER A 1 165 ? 19.904 -11.798 -6.893 1.00 77.25 165 SER A C 1
ATOM 1251 O O . SER A 1 165 ? 18.777 -11.344 -6.688 1.00 77.25 165 SER A O 1
ATOM 1253 N N . ALA A 1 166 ? 20.846 -11.777 -5.949 1.00 74.50 166 ALA A N 1
ATOM 1254 C CA . ALA A 1 166 ? 20.640 -11.132 -4.651 1.00 74.50 166 ALA A CA 1
ATOM 1255 C C . ALA A 1 166 ? 20.401 -9.616 -4.794 1.00 74.50 166 ALA A C 1
ATOM 1257 O O . ALA A 1 166 ? 19.600 -9.042 -4.055 1.00 74.50 166 ALA A O 1
ATOM 1258 N N . SER A 1 167 ? 21.029 -8.989 -5.798 1.00 75.06 167 SER A N 1
ATOM 1259 C CA . SER A 1 167 ? 20.906 -7.554 -6.076 1.00 75.06 167 SER A CA 1
ATOM 1260 C C . SER A 1 167 ? 19.485 -7.121 -6.449 1.00 75.06 167 SER A C 1
ATOM 1262 O O . SER A 1 167 ? 19.116 -5.978 -6.183 1.00 75.06 167 SER A O 1
ATOM 1264 N N . PHE A 1 168 ? 18.659 -8.014 -7.011 1.00 80.94 168 PHE A N 1
ATOM 1265 C CA . PHE A 1 168 ? 17.236 -7.746 -7.241 1.00 80.94 168 PHE A CA 1
ATOM 1266 C C . PHE A 1 168 ? 16.478 -7.558 -5.924 1.00 80.94 168 PHE A C 1
ATOM 1268 O O . PHE A 1 168 ? 15.841 -6.525 -5.718 1.00 80.94 168 PHE A O 1
ATOM 1275 N N . TYR A 1 169 ? 16.579 -8.532 -5.016 1.00 78.19 169 TYR A N 1
ATOM 1276 C CA . TYR A 1 169 ? 15.846 -8.508 -3.749 1.00 78.19 169 TYR A CA 1
ATOM 1277 C C . TYR A 1 169 ? 16.331 -7.381 -2.844 1.00 78.19 169 TYR A C 1
ATOM 1279 O O . TYR A 1 169 ? 15.519 -6.707 -2.220 1.00 78.19 169 TYR A O 1
ATOM 1287 N N . GLU A 1 170 ? 17.638 -7.120 -2.814 1.00 79.19 170 GLU A N 1
ATOM 1288 C CA . GLU A 1 170 ? 18.201 -6.008 -2.051 1.00 79.19 170 GLU A CA 1
ATOM 1289 C C . GLU A 1 170 ? 17.681 -4.655 -2.554 1.00 79.19 170 GLU A C 1
ATOM 1291 O O . GLU A 1 170 ? 17.235 -3.826 -1.759 1.00 79.19 170 GLU A O 1
ATOM 1296 N N . ALA A 1 171 ? 17.683 -4.433 -3.872 1.00 75.81 171 ALA A N 1
ATOM 1297 C CA . ALA A 1 171 ? 17.157 -3.205 -4.459 1.00 75.81 171 ALA A CA 1
ATOM 1298 C C . ALA A 1 171 ? 15.647 -3.049 -4.216 1.00 75.81 171 ALA A C 1
ATOM 1300 O O . ALA A 1 171 ? 15.181 -1.943 -3.936 1.00 75.81 171 ALA A O 1
ATOM 1301 N N . ALA A 1 172 ? 14.891 -4.145 -4.295 1.00 79.69 172 ALA A N 1
ATOM 1302 C CA . ALA A 1 172 ? 13.447 -4.132 -4.113 1.00 79.69 172 ALA A CA 1
ATOM 1303 C C . ALA A 1 172 ? 13.043 -3.882 -2.653 1.00 79.69 172 ALA A C 1
ATOM 1305 O O . ALA A 1 172 ? 12.168 -3.058 -2.387 1.00 79.69 172 ALA A O 1
ATOM 1306 N N . ILE A 1 173 ? 13.731 -4.522 -1.700 1.00 77.00 173 ILE A N 1
ATOM 1307 C CA . ILE A 1 173 ? 13.554 -4.272 -0.263 1.00 77.00 173 ILE A CA 1
ATOM 1308 C C . ILE A 1 173 ? 13.916 -2.823 0.057 1.00 77.00 173 ILE A C 1
ATOM 1310 O O . ILE A 1 173 ? 13.150 -2.143 0.726 1.00 77.00 173 ILE A O 1
ATOM 1314 N N . ARG A 1 174 ? 15.019 -2.297 -0.492 1.00 73.06 174 ARG A N 1
ATOM 1315 C CA . ARG A 1 174 ? 15.385 -0.885 -0.306 1.00 73.06 174 ARG A CA 1
ATOM 1316 C C . ARG A 1 174 ? 14.345 0.080 -0.854 1.00 73.06 174 ARG A C 1
ATOM 1318 O O . ARG A 1 174 ? 14.146 1.127 -0.251 1.00 73.06 174 ARG A O 1
ATOM 1325 N N . LEU A 1 175 ? 13.704 -0.228 -1.983 1.00 75.81 175 LEU A N 1
ATOM 1326 C CA . LEU A 1 175 ? 12.609 0.594 -2.494 1.00 75.81 175 LEU A CA 1
ATOM 1327 C C . LEU A 1 175 ? 11.396 0.520 -1.562 1.00 75.81 175 LEU A C 1
ATOM 1329 O O . LEU A 1 175 ? 10.851 1.562 -1.210 1.00 75.81 175 LEU A O 1
ATOM 1333 N N . ALA A 1 176 ? 11.019 -0.679 -1.112 1.00 73.75 176 ALA A N 1
ATOM 1334 C CA . ALA A 1 176 ? 9.953 -0.849 -0.131 1.00 73.75 176 ALA A CA 1
ATOM 1335 C C . ALA A 1 176 ? 10.234 -0.038 1.149 1.00 73.75 176 ALA A C 1
ATOM 1337 O O . ALA A 1 176 ? 9.374 0.737 1.568 1.00 73.75 176 ALA A O 1
ATOM 1338 N N . ASP A 1 177 ? 11.453 -0.135 1.688 1.00 66.38 177 ASP A N 1
ATOM 1339 C CA . ASP A 1 177 ? 11.910 0.555 2.898 1.00 66.38 177 ASP A CA 1
ATOM 1340 C C . ASP A 1 177 ? 12.044 2.072 2.706 1.00 66.38 177 ASP A C 1
ATOM 1342 O O . ASP A 1 177 ? 11.670 2.824 3.599 1.00 66.38 177 ASP A O 1
ATOM 1346 N N . MET A 1 178 ? 12.541 2.552 1.555 1.00 61.56 178 MET A N 1
ATOM 1347 C CA . MET A 1 178 ? 12.614 3.990 1.239 1.00 61.56 178 MET A CA 1
ATOM 1348 C C . MET A 1 178 ? 11.228 4.624 1.195 1.00 61.56 178 MET A C 1
ATOM 1350 O O . MET A 1 178 ? 11.055 5.748 1.658 1.00 61.56 178 MET A O 1
ATOM 1354 N N . ILE A 1 179 ? 10.239 3.900 0.670 1.00 56.75 179 ILE A N 1
ATOM 1355 C CA . ILE A 1 179 ? 8.854 4.358 0.687 1.00 56.75 179 ILE A CA 1
ATOM 1356 C C . ILE A 1 179 ? 8.306 4.309 2.141 1.00 56.75 179 ILE A C 1
ATOM 1358 O O . ILE A 1 179 ? 7.487 5.137 2.494 1.00 56.75 179 ILE A O 1
ATOM 1362 N N . LEU A 1 180 ? 8.812 3.464 3.048 1.00 53.38 180 LEU A N 1
ATOM 1363 C CA . LEU A 1 180 ? 8.346 3.349 4.449 1.00 53.38 180 LEU A CA 1
ATOM 1364 C C . LEU A 1 180 ? 9.090 4.192 5.497 1.00 53.38 180 LEU A C 1
ATOM 1366 O O . LEU A 1 180 ? 8.754 4.113 6.676 1.00 53.38 180 LEU A O 1
ATOM 1370 N N . GLN A 1 181 ? 10.066 5.022 5.119 1.00 52.25 181 GLN A N 1
ATOM 1371 C CA . GLN A 1 181 ? 10.771 5.871 6.098 1.00 52.25 181 GLN A CA 1
ATOM 1372 C C . GLN A 1 181 ? 9.851 6.901 6.776 1.00 52.25 181 GLN A C 1
ATOM 1374 O O . GLN A 1 181 ? 10.179 7.401 7.851 1.00 52.25 181 GLN A O 1
ATOM 1379 N N . SER A 1 182 ? 8.692 7.188 6.177 1.00 54.31 182 SER A N 1
ATOM 1380 C CA . SER A 1 182 ? 7.585 7.882 6.830 1.00 54.31 182 SER A CA 1
ATOM 1381 C C . SER A 1 182 ? 6.678 6.846 7.509 1.00 54.31 182 SER A C 1
ATOM 1383 O O . SER A 1 182 ? 6.114 6.001 6.805 1.00 54.31 182 SER A O 1
ATOM 1385 N N . PRO A 1 183 ? 6.522 6.869 8.848 1.00 66.25 183 PRO A N 1
ATOM 1386 C CA . PRO A 1 183 ? 5.605 5.959 9.516 1.00 66.25 183 PRO A CA 1
ATOM 1387 C C . PRO A 1 183 ? 4.193 6.158 8.962 1.00 66.25 183 PRO A C 1
ATOM 1389 O O . PRO A 1 183 ? 3.631 7.256 8.997 1.00 66.25 183 PRO A O 1
ATOM 1392 N N . VAL A 1 184 ? 3.621 5.076 8.433 1.00 77.06 184 VAL A N 1
ATOM 1393 C CA . VAL A 1 184 ? 2.251 5.081 7.924 1.00 77.06 184 VAL A CA 1
ATOM 1394 C C . VAL A 1 184 ? 1.326 4.842 9.099 1.00 77.06 184 VAL A C 1
ATOM 1396 O O . VAL A 1 184 ? 1.456 3.844 9.804 1.00 77.06 184 VAL A O 1
ATOM 1399 N N . ARG A 1 185 ? 0.359 5.727 9.309 1.00 85.56 185 ARG A N 1
ATOM 1400 C CA . ARG A 1 185 ? -0.683 5.534 10.313 1.00 85.56 185 ARG A CA 1
ATOM 1401 C C . ARG A 1 185 ? -2.000 5.257 9.615 1.00 85.56 185 ARG A C 1
ATOM 1403 O O . ARG A 1 185 ? -2.523 6.106 8.898 1.00 85.56 185 ARG A O 1
ATOM 1410 N N . VAL A 1 186 ? -2.549 4.072 9.852 1.00 88.31 186 VAL A N 1
ATOM 1411 C CA . VAL A 1 186 ? -3.920 3.745 9.455 1.00 88.3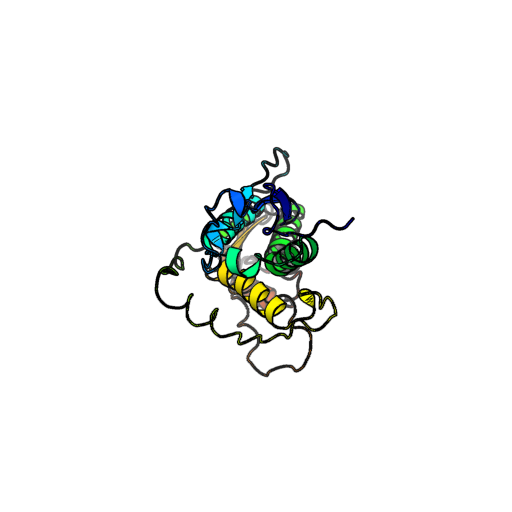1 186 VAL A CA 1
ATOM 1412 C C . VAL A 1 186 ? -4.818 3.993 10.650 1.00 88.31 186 VAL A C 1
ATOM 1414 O O . VAL A 1 186 ? -4.596 3.423 11.714 1.00 88.31 186 VAL A O 1
ATOM 1417 N N . SER A 1 187 ? -5.824 4.841 10.483 1.00 91.31 187 SER A N 1
ATOM 1418 C CA . SER A 1 187 ? -6.802 5.126 11.527 1.00 91.31 187 SER A CA 1
ATOM 1419 C C . SER A 1 187 ? -8.147 4.543 11.125 1.00 91.31 187 SER A C 1
ATOM 1421 O O . SER A 1 187 ? -8.625 4.793 10.020 1.00 91.31 187 SER A O 1
ATOM 1423 N N . VAL A 1 188 ? -8.754 3.766 12.014 1.00 92.50 188 VAL A N 1
ATOM 1424 C CA . VAL A 1 188 ? -10.070 3.155 11.810 1.00 92.50 188 VAL A CA 1
ATOM 1425 C C . VAL A 1 188 ? -11.022 3.722 12.848 1.00 92.50 188 VAL A C 1
ATOM 1427 O O . VAL A 1 188 ? -10.719 3.673 14.038 1.00 92.50 188 VAL A O 1
ATOM 1430 N N . THR A 1 189 ? -12.158 4.257 12.408 1.00 93.19 189 THR A N 1
ATOM 1431 C CA . THR A 1 189 ? -13.197 4.774 13.307 1.00 93.19 189 THR A CA 1
ATOM 1432 C C . THR A 1 189 ? -14.351 3.778 13.376 1.00 93.19 189 THR A C 1
ATOM 1434 O O . THR A 1 189 ? -15.012 3.495 12.375 1.00 93.19 189 THR A O 1
ATOM 1437 N N . LEU A 1 190 ? -14.589 3.257 14.576 1.00 92.38 190 LEU A N 1
ATOM 1438 C CA . LEU A 1 190 ? -15.700 2.380 14.920 1.00 92.38 190 LEU A CA 1
ATOM 1439 C C . LEU A 1 190 ? -16.786 3.224 15.584 1.00 92.38 190 LEU A C 1
ATOM 1441 O O . LEU A 1 190 ? -16.519 3.929 16.557 1.00 92.38 190 LEU A O 1
ATOM 1445 N N . VAL A 1 191 ? -18.003 3.168 15.048 1.00 91.19 191 VAL A N 1
ATOM 1446 C CA . VAL A 1 191 ? -19.146 3.929 15.562 1.00 91.19 191 VAL A CA 1
ATOM 1447 C C . VAL A 1 191 ? -20.284 2.963 15.831 1.00 91.19 191 VAL A C 1
ATOM 1449 O O . VAL A 1 191 ? -20.872 2.432 14.889 1.00 91.19 191 VAL A O 1
ATOM 1452 N N . ASP A 1 192 ? -20.623 2.785 17.104 1.00 89.19 192 ASP A N 1
ATOM 1453 C CA . ASP A 1 192 ? -21.816 2.055 17.513 1.00 89.19 192 ASP A CA 1
ATOM 1454 C C . ASP A 1 192 ? -22.845 3.021 18.108 1.00 89.19 192 ASP A C 1
ATOM 1456 O O . ASP A 1 192 ? -22.621 3.675 19.128 1.00 89.19 192 ASP A O 1
ATOM 1460 N N . LYS A 1 193 ? -23.997 3.135 17.440 1.00 87.56 193 LYS A N 1
ATOM 1461 C CA . LYS A 1 193 ? -25.077 4.035 17.869 1.00 87.56 193 LYS A CA 1
ATOM 1462 C C . LYS A 1 193 ? -25.877 3.484 19.044 1.00 87.56 193 LYS A C 1
ATOM 1464 O O . LYS A 1 193 ? -26.483 4.270 19.760 1.00 87.56 193 LYS A O 1
ATOM 1469 N N . THR A 1 194 ? -25.929 2.165 19.203 1.00 87.44 194 THR A N 1
ATOM 1470 C CA . THR A 1 194 ? -26.696 1.509 20.267 1.00 87.44 194 THR A CA 1
ATOM 1471 C C . THR A 1 194 ? -25.983 1.608 21.608 1.00 87.44 194 THR A C 1
ATOM 1473 O O . THR A 1 194 ? -26.627 1.893 22.612 1.00 87.44 194 THR A O 1
ATOM 1476 N N . LEU A 1 195 ? -24.656 1.494 21.597 1.00 85.19 195 LEU A N 1
ATOM 1477 C CA . LEU A 1 195 ? -23.796 1.684 22.764 1.00 85.19 195 LEU A CA 1
ATOM 1478 C C . LEU A 1 195 ? -23.431 3.151 23.017 1.00 85.19 195 LEU A C 1
ATOM 1480 O O . LEU A 1 195 ? -22.850 3.466 24.052 1.00 85.19 195 LEU A O 1
ATOM 1484 N N . LEU A 1 196 ? -23.769 4.050 22.081 1.00 86.56 196 LEU A N 1
ATOM 1485 C CA . LEU A 1 196 ? -23.326 5.447 22.075 1.00 86.56 196 LEU A CA 1
ATOM 1486 C C . LEU A 1 196 ? -21.801 5.540 22.207 1.00 86.56 196 LEU A C 1
ATOM 1488 O O . LEU A 1 196 ? -21.277 6.236 23.072 1.00 86.56 196 LEU A O 1
ATOM 1492 N N . THR A 1 197 ? -21.085 4.823 21.346 1.00 84.75 197 THR A N 1
ATOM 1493 C CA . THR A 1 197 ? -19.635 4.655 21.443 1.00 84.75 197 THR A CA 1
ATOM 1494 C C . THR A 1 197 ? -18.956 5.032 20.134 1.00 84.75 197 THR A C 1
ATOM 1496 O O . THR A 1 197 ? -19.393 4.644 19.047 1.00 84.75 197 THR A O 1
ATOM 1499 N N . VAL A 1 198 ? -17.861 5.788 20.239 1.00 89.31 198 VAL A N 1
ATOM 1500 C CA . VAL A 1 198 ? -16.985 6.127 19.114 1.00 89.31 198 VAL A CA 1
ATOM 1501 C C . VAL A 1 198 ? -15.554 5.811 19.518 1.00 89.31 198 VAL A C 1
ATOM 1503 O O . VAL A 1 198 ? -14.978 6.492 20.364 1.00 89.31 198 VAL A O 1
ATOM 1506 N N . LEU A 1 199 ? -14.993 4.776 18.899 1.00 91.06 199 LEU A N 1
ATOM 1507 C CA . LEU A 1 199 ? -13.644 4.295 19.164 1.00 91.06 199 LEU A CA 1
ATOM 1508 C C . LEU A 1 199 ? -12.787 4.475 17.922 1.00 91.06 199 LEU A C 1
ATOM 1510 O O . LEU A 1 199 ? -13.140 3.998 16.842 1.00 91.06 199 LEU A O 1
ATOM 1514 N N . ARG A 1 200 ? -11.639 5.127 18.069 1.00 91.88 200 ARG A N 1
ATOM 1515 C CA . ARG A 1 200 ? -10.660 5.253 16.998 1.00 91.88 200 ARG A CA 1
ATOM 1516 C C . ARG A 1 200 ? -9.423 4.424 17.316 1.00 91.88 200 ARG A C 1
ATOM 1518 O O . ARG A 1 200 ? -8.828 4.536 18.382 1.00 91.88 200 ARG A O 1
ATOM 1525 N N . LEU A 1 201 ? -9.050 3.571 16.371 1.00 90.94 201 LEU A N 1
ATOM 1526 C CA . LEU A 1 201 ? -7.884 2.699 16.454 1.00 90.94 201 LEU A CA 1
ATOM 1527 C C . LEU A 1 201 ? -6.821 3.204 15.484 1.00 90.94 201 LEU A C 1
ATOM 1529 O O . LEU A 1 201 ? -7.085 3.310 14.287 1.00 90.94 201 LEU A O 1
ATOM 1533 N N . HIS A 1 202 ? -5.622 3.488 15.979 1.00 89.31 202 HIS A N 1
ATOM 1534 C CA . HIS A 1 202 ? -4.493 3.926 15.167 1.00 89.31 202 HIS A CA 1
ATOM 1535 C C . HIS A 1 202 ? -3.432 2.836 15.090 1.00 89.31 202 HIS A C 1
ATOM 1537 O O . HIS A 1 202 ? -2.791 2.505 16.085 1.00 89.31 202 HIS A O 1
ATOM 1543 N N . PHE A 1 203 ? -3.212 2.329 13.885 1.00 86.38 203 PHE A N 1
ATOM 1544 C CA . PHE A 1 203 ? -2.238 1.295 13.574 1.00 86.38 203 PHE A CA 1
ATOM 1545 C C . PHE A 1 203 ? -1.001 1.937 12.931 1.00 86.38 203 PHE A C 1
ATOM 1547 O O . PHE A 1 203 ? -1.081 2.367 11.773 1.00 86.38 203 PHE A O 1
ATOM 1554 N N . PRO A 1 204 ? 0.128 2.045 13.656 1.00 80.19 204 PRO A N 1
ATOM 1555 C CA . PRO A 1 204 ? 1.379 2.508 13.077 1.00 80.19 204 PRO A CA 1
ATOM 1556 C C . PRO A 1 204 ? 2.083 1.365 12.332 1.00 80.19 204 PRO A C 1
ATOM 1558 O O . PRO A 1 204 ? 2.303 0.288 12.881 1.00 80.19 204 PRO A O 1
ATOM 1561 N N . PHE A 1 205 ? 2.489 1.617 11.092 1.00 74.44 205 PHE A N 1
ATOM 1562 C CA . PHE A 1 205 ? 3.313 0.721 10.288 1.00 74.44 205 PHE A CA 1
ATOM 1563 C C . PHE A 1 205 ? 4.678 1.377 10.074 1.00 74.44 205 PHE A C 1
ATOM 1565 O O . PHE A 1 205 ? 4.795 2.383 9.375 1.00 74.44 205 PHE A O 1
ATOM 1572 N N . VAL A 1 206 ? 5.698 0.812 10.725 1.00 61.66 206 VAL A N 1
ATOM 1573 C CA . VAL A 1 206 ? 7.089 1.309 10.693 1.00 61.66 206 VAL A CA 1
ATOM 1574 C C . VAL A 1 206 ? 7.932 0.545 9.668 1.00 61.66 206 VAL A C 1
ATOM 1576 O O . VAL A 1 206 ? 8.859 1.093 9.086 1.00 61.66 206 VAL A O 1
ATOM 1579 N N . SER A 1 207 ? 7.586 -0.713 9.398 1.00 58.56 207 SER A N 1
ATOM 1580 C CA . SER A 1 207 ? 8.052 -1.442 8.224 1.00 58.56 207 SER A CA 1
ATOM 1581 C C . SER A 1 207 ? 7.028 -2.506 7.846 1.00 58.56 207 SER A C 1
ATOM 1583 O O . SER A 1 207 ? 6.369 -3.108 8.695 1.00 58.56 207 SER A O 1
ATOM 1585 N N . PHE A 1 208 ? 6.895 -2.742 6.548 1.00 56.53 208 PHE A N 1
ATOM 1586 C CA . PHE A 1 208 ? 6.319 -3.966 6.028 1.00 56.53 208 PHE A CA 1
ATOM 1587 C C . PHE A 1 208 ? 7.518 -4.773 5.560 1.00 56.53 208 PHE A C 1
ATOM 1589 O O . PHE A 1 208 ? 8.108 -4.447 4.536 1.00 56.53 208 PHE A O 1
ATOM 1596 N N . HIS A 1 209 ? 7.929 -5.786 6.312 1.00 50.97 209 HIS A N 1
ATOM 1597 C CA . HIS A 1 209 ? 8.837 -6.791 5.772 1.00 50.97 209 HIS A CA 1
ATOM 1598 C C . HIS A 1 209 ? 7.979 -7.895 5.151 1.00 50.97 209 HIS A C 1
ATOM 1600 O O . HIS A 1 209 ? 7.557 -8.806 5.869 1.00 50.97 209 HIS A O 1
ATOM 1606 N N . PRO A 1 210 ? 7.654 -7.832 3.843 1.00 40.03 210 PRO A N 1
ATOM 1607 C CA . PRO A 1 210 ? 7.056 -8.970 3.181 1.00 40.03 210 PRO A CA 1
ATOM 1608 C C . PRO A 1 210 ? 8.149 -10.037 3.096 1.00 40.03 210 PRO A C 1
ATO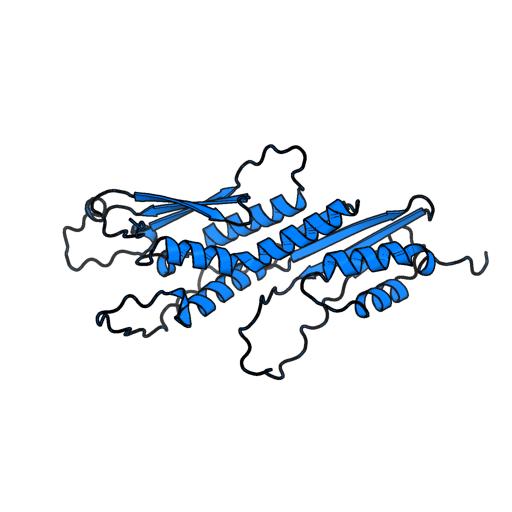M 1610 O O . PRO A 1 210 ? 9.160 -9.842 2.435 1.00 40.03 210 PRO A O 1
ATOM 1613 N N . PHE A 1 211 ? 7.959 -11.142 3.812 1.00 40.16 211 PHE A N 1
ATOM 1614 C CA . PHE A 1 211 ? 8.602 -12.426 3.541 1.00 40.16 211 PHE A CA 1
ATOM 1615 C C . PHE A 1 211 ? 10.104 -12.354 3.205 1.00 40.16 211 PHE A C 1
ATOM 1617 O O . PHE A 1 211 ? 10.493 -12.425 2.039 1.00 40.16 211 PHE A O 1
ATOM 1624 N N . LEU A 1 212 ? 10.973 -12.333 4.226 1.00 34.34 212 LEU A N 1
ATOM 1625 C CA . LEU A 1 212 ? 12.315 -12.876 4.005 1.00 34.34 212 LEU A CA 1
ATOM 1626 C C . LEU A 1 212 ? 12.143 -14.318 3.490 1.00 34.34 212 LEU A C 1
ATOM 1628 O O . LEU A 1 212 ? 11.469 -15.107 4.166 1.00 34.34 212 LEU A O 1
ATOM 1632 N N . PRO A 1 213 ? 12.720 -14.698 2.333 1.00 29.58 213 PRO A N 1
ATOM 1633 C CA . PRO A 1 213 ? 12.777 -16.096 1.951 1.00 29.58 213 PRO A CA 1
ATOM 1634 C C . PRO A 1 213 ? 13.511 -16.832 3.070 1.00 29.58 213 PRO A C 1
ATOM 1636 O O . PRO A 1 213 ? 14.647 -16.514 3.416 1.00 29.58 213 PRO A O 1
ATOM 1639 N N . SER A 1 214 ? 12.791 -17.755 3.701 1.00 40.91 214 SER A N 1
ATOM 1640 C CA . SER A 1 214 ? 13.248 -18.525 4.848 1.00 40.91 214 SER A CA 1
ATOM 1641 C C . SER A 1 214 ? 14.615 -19.154 4.577 1.00 40.91 214 SER A C 1
ATOM 1643 O O . SER A 1 214 ? 14.735 -20.146 3.861 1.00 40.91 214 SER A O 1
ATOM 1645 N N . SER A 1 215 ? 15.646 -18.603 5.209 1.00 30.58 215 SER A N 1
ATOM 1646 C CA . SER A 1 215 ? 16.833 -19.352 5.591 1.00 30.58 215 SER A CA 1
ATOM 1647 C C . SER A 1 215 ? 17.421 -18.723 6.851 1.00 30.58 215 SER A C 1
ATOM 1649 O O . SER A 1 215 ? 18.194 -17.773 6.784 1.00 30.58 215 SER A O 1
ATOM 1651 N N . LYS A 1 216 ? 17.051 -19.327 7.986 1.00 29.20 216 LYS A N 1
ATOM 1652 C CA . LYS A 1 216 ? 17.438 -19.047 9.381 1.00 29.20 216 LYS A CA 1
ATOM 1653 C C . LYS A 1 216 ? 16.615 -17.962 10.092 1.00 29.20 216 LYS A C 1
ATOM 1655 O O . LYS A 1 216 ? 16.611 -16.815 9.658 1.00 29.20 216 LYS A O 1
ATOM 1660 N N . PRO A 1 217 ? 15.991 -18.290 11.241 1.00 30.22 217 PRO A N 1
ATOM 1661 C CA . PRO A 1 217 ? 15.526 -17.275 12.169 1.00 30.22 217 PRO A CA 1
ATOM 1662 C C . PRO A 1 217 ? 16.769 -16.618 12.774 1.00 30.22 217 PRO A C 1
ATOM 1664 O O . PRO A 1 217 ? 17.416 -17.176 13.660 1.00 30.22 217 PRO A O 1
ATOM 1667 N N . THR A 1 218 ? 17.166 -15.456 12.264 1.00 30.81 218 THR A N 1
ATOM 1668 C CA . THR A 1 218 ? 18.053 -14.582 13.028 1.00 30.81 218 THR A CA 1
ATOM 1669 C C . THR A 1 218 ? 17.268 -14.112 14.241 1.00 30.81 218 THR A C 1
ATOM 1671 O O . THR A 1 218 ? 16.201 -13.519 14.109 1.00 30.81 218 THR A O 1
ATOM 1674 N N . ALA A 1 219 ? 17.787 -14.430 15.425 1.00 31.70 219 ALA A N 1
ATOM 1675 C CA . ALA A 1 219 ? 17.277 -14.030 16.730 1.00 31.70 219 ALA A CA 1
ATOM 1676 C C . ALA A 1 219 ? 17.438 -12.515 16.970 1.00 31.70 219 ALA A C 1
ATOM 1678 O O . ALA A 1 219 ? 18.034 -12.084 17.952 1.00 31.70 219 ALA A O 1
ATOM 1679 N N . SER A 1 220 ? 16.929 -11.699 16.055 1.00 27.09 220 SER A N 1
ATOM 1680 C CA . SER A 1 220 ? 16.689 -10.281 16.262 1.00 27.09 220 SER A CA 1
ATOM 1681 C C . SER A 1 220 ? 15.190 -10.135 16.459 1.00 27.09 220 SER A C 1
ATOM 1683 O O . SER A 1 220 ? 14.446 -10.250 15.493 1.00 27.09 220 SER A O 1
ATOM 1685 N N . SER A 1 221 ? 14.808 -10.001 17.728 1.00 26.06 221 SER A N 1
ATOM 1686 C CA . SER A 1 221 ? 13.618 -9.336 18.270 1.00 26.06 221 SER A CA 1
ATOM 1687 C C . SER A 1 221 ? 12.335 -9.386 17.419 1.00 26.06 221 SER A C 1
ATOM 1689 O O . SER A 1 221 ? 12.344 -8.867 16.303 1.00 26.06 221 SER A O 1
ATOM 1691 N N . PRO A 1 222 ? 11.189 -9.878 17.942 1.00 27.42 222 PRO A N 1
ATOM 1692 C CA . PRO A 1 222 ? 9.918 -9.633 17.260 1.00 27.42 222 PRO A CA 1
ATOM 1693 C C . PRO A 1 222 ? 9.806 -8.120 17.008 1.00 27.42 222 PRO A C 1
ATOM 1695 O O . PRO A 1 222 ? 10.214 -7.356 17.895 1.00 27.42 222 PRO A O 1
ATOM 1698 N N . PRO A 1 223 ? 9.338 -7.663 15.827 1.00 35.72 223 PRO A N 1
ATOM 1699 C CA . PRO A 1 223 ? 9.083 -6.242 15.632 1.00 35.72 223 PRO A CA 1
ATOM 1700 C C . PRO A 1 223 ? 8.230 -5.813 16.819 1.00 35.72 223 PRO A C 1
ATOM 1702 O O . PRO A 1 223 ? 7.217 -6.462 17.091 1.00 35.72 223 PRO A O 1
ATOM 1705 N N . ALA A 1 224 ? 8.726 -4.847 17.603 1.00 39.22 224 ALA A N 1
ATOM 1706 C CA . ALA A 1 224 ? 8.047 -4.370 18.800 1.00 39.22 224 ALA A CA 1
ATOM 1707 C C . ALA A 1 224 ? 6.584 -4.179 18.415 1.00 39.22 224 ALA A C 1
ATOM 1709 O O . ALA A 1 224 ? 6.323 -3.420 17.481 1.00 39.22 224 ALA A O 1
ATOM 1710 N N . ALA A 1 225 ? 5.692 -4.976 19.020 1.00 45.84 225 ALA A N 1
ATOM 1711 C CA . ALA A 1 225 ? 4.295 -5.051 18.621 1.00 45.84 225 ALA A CA 1
ATOM 1712 C C . ALA A 1 225 ? 3.805 -3.619 18.441 1.00 45.84 225 ALA A C 1
ATOM 1714 O O . ALA A 1 225 ? 3.891 -2.833 19.386 1.00 45.84 225 ALA A O 1
ATOM 1715 N N . ALA A 1 226 ? 3.451 -3.261 17.204 1.00 54.47 226 ALA A N 1
ATOM 1716 C CA . ALA A 1 226 ? 3.057 -1.910 16.852 1.00 54.47 226 ALA A CA 1
ATOM 1717 C C . ALA A 1 226 ? 1.993 -1.481 17.862 1.00 54.47 226 ALA A C 1
ATOM 1719 O O . ALA A 1 226 ? 0.911 -2.065 17.890 1.00 54.47 226 ALA A O 1
ATOM 1720 N N . VAL A 1 227 ? 2.342 -0.559 18.765 1.00 63.09 227 VAL A N 1
ATOM 1721 C CA . VAL A 1 227 ? 1.439 -0.161 19.844 1.00 63.09 227 VAL A CA 1
ATOM 1722 C C . VAL A 1 227 ? 0.269 0.532 19.170 1.00 63.09 227 VAL A C 1
ATOM 1724 O O . VAL A 1 227 ? 0.406 1.650 18.671 1.00 63.09 227 VAL A O 1
ATOM 1727 N N . VAL A 1 228 ? -0.859 -0.170 19.086 1.00 73.75 228 VAL A N 1
ATOM 1728 C CA . VAL A 1 228 ? -2.084 0.386 18.527 1.00 73.75 228 VAL A CA 1
ATOM 1729 C C . VAL A 1 228 ? -2.571 1.434 19.512 1.00 73.75 228 VAL A C 1
ATOM 1731 O O . VAL A 1 228 ? -2.847 1.121 20.670 1.00 73.75 228 VAL A O 1
ATOM 1734 N N . VAL A 1 229 ? -2.637 2.689 19.072 1.00 79.81 229 VAL A N 1
ATOM 1735 C CA . VAL A 1 229 ? -3.149 3.768 19.919 1.00 79.81 229 VAL A CA 1
ATOM 1736 C C . VAL A 1 229 ? -4.665 3.739 19.835 1.00 79.81 229 VAL A C 1
ATOM 1738 O O . VAL A 1 229 ? -5.238 3.818 18.749 1.00 79.81 229 VAL A O 1
ATOM 1741 N N . VAL A 1 230 ? -5.302 3.598 20.989 1.00 82.75 230 VAL A N 1
ATOM 1742 C CA . VAL A 1 230 ? -6.752 3.531 21.130 1.00 82.75 230 VAL A CA 1
ATOM 1743 C C . VAL A 1 230 ? -7.228 4.873 21.677 1.00 82.75 230 VAL A C 1
ATOM 1745 O O . VAL A 1 230 ? -6.848 5.273 22.775 1.00 82.75 230 VAL A O 1
ATOM 1748 N N . GLU A 1 231 ? -8.038 5.578 20.898 1.00 85.00 231 GLU A N 1
ATOM 1749 C CA . GLU A 1 231 ? -8.666 6.841 21.275 1.00 85.00 231 GLU A CA 1
ATOM 1750 C C . GLU A 1 231 ? -10.166 6.597 21.472 1.00 85.00 231 GLU A C 1
ATOM 1752 O O . GLU A 1 231 ? -10.894 6.298 20.524 1.00 85.00 231 GLU A O 1
ATOM 1757 N N . ASP A 1 232 ? -10.630 6.713 22.713 1.00 84.69 232 ASP A N 1
ATOM 1758 C CA . ASP A 1 232 ? -12.052 6.720 23.041 1.00 84.69 232 ASP A CA 1
ATOM 1759 C C . ASP A 1 232 ? -12.574 8.161 23.008 1.00 84.69 232 ASP A C 1
ATOM 1761 O O . ASP A 1 232 ? -12.238 8.986 23.861 1.00 84.69 232 ASP A O 1
ATOM 1765 N N . CYS A 1 233 ? -13.394 8.471 22.004 1.00 80.25 233 CYS A N 1
ATOM 1766 C CA . CYS A 1 233 ? -13.886 9.826 21.785 1.00 80.25 233 CYS A CA 1
ATOM 1767 C C . CYS A 1 233 ? -15.027 10.218 22.739 1.00 80.25 233 CYS A C 1
ATOM 1769 O O . CYS A 1 233 ? -15.335 11.406 22.835 1.00 80.25 233 CYS A O 1
ATOM 1771 N N . LEU A 1 234 ? -15.670 9.252 23.408 1.00 84.56 234 LEU A N 1
ATOM 1772 C CA . LEU A 1 234 ? -16.823 9.484 24.289 1.00 84.56 234 LEU A CA 1
ATOM 1773 C C . LEU A 1 234 ? -16.559 9.107 25.755 1.00 84.56 234 LEU A C 1
ATOM 1775 O O . LEU A 1 234 ? -17.431 9.324 26.593 1.00 84.56 234 LEU A O 1
ATOM 1779 N N . GLN A 1 235 ? -15.351 8.628 26.070 1.00 83.69 235 GLN A N 1
ATOM 1780 C CA . GLN A 1 235 ? -14.878 8.305 27.426 1.00 83.69 235 GLN A CA 1
ATOM 1781 C C . GLN A 1 235 ? -15.752 7.265 28.146 1.00 83.69 235 GLN A C 1
ATOM 1783 O O . GLN A 1 235 ? -15.922 7.314 29.364 1.00 83.69 235 GLN A O 1
ATOM 1788 N N . ASN A 1 236 ? -16.321 6.325 27.391 1.00 84.81 236 ASN A N 1
ATOM 1789 C CA . ASN A 1 236 ? -17.187 5.264 27.895 1.00 84.81 236 ASN A CA 1
ATOM 1790 C C . ASN A 1 236 ? -16.623 3.848 27.697 1.00 84.81 236 ASN A C 1
ATOM 1792 O O . ASN A 1 236 ? -17.282 2.877 28.069 1.00 84.81 236 ASN A O 1
ATOM 1796 N N . ILE A 1 237 ? -15.402 3.716 27.179 1.00 86.69 237 ILE A N 1
ATOM 1797 C CA . ILE A 1 237 ? -14.703 2.454 26.949 1.00 86.69 237 ILE A CA 1
ATOM 1798 C C . ILE A 1 237 ? -13.501 2.313 27.886 1.00 86.69 237 ILE A C 1
ATOM 1800 O O . ILE A 1 237 ? -12.687 3.217 28.063 1.00 86.69 237 ILE A O 1
ATOM 1804 N N . ASN A 1 238 ? -13.314 1.104 28.407 1.00 87.88 238 ASN A N 1
ATOM 1805 C CA . ASN A 1 238 ? -12.072 0.694 29.040 1.00 87.88 238 ASN A CA 1
ATOM 1806 C C . ASN A 1 238 ? -10.976 0.441 27.984 1.00 87.88 238 ASN A C 1
ATOM 1808 O O . ASN A 1 238 ? -10.857 -0.653 27.423 1.00 87.88 238 ASN A O 1
ATOM 1812 N N . VAL A 1 239 ? -10.164 1.467 27.728 1.00 87.50 239 VAL A N 1
ATOM 1813 C CA . VAL A 1 239 ? -9.070 1.457 26.742 1.00 87.50 239 VAL A CA 1
ATOM 1814 C C . VAL A 1 239 ? -8.017 0.374 27.021 1.00 87.50 239 VAL A C 1
ATOM 1816 O O . VAL A 1 239 ? -7.473 -0.214 26.080 1.00 87.5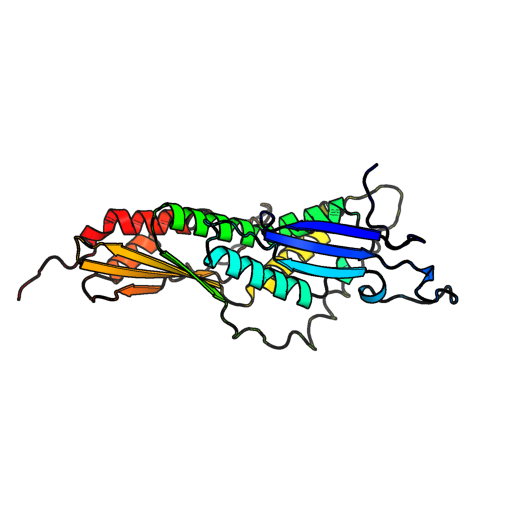0 239 VAL A O 1
ATOM 1819 N N . ASP A 1 240 ? -7.757 0.046 28.288 1.00 87.00 240 ASP A N 1
ATOM 1820 C CA . ASP A 1 240 ? -6.783 -0.987 28.656 1.00 87.00 240 ASP A CA 1
ATOM 1821 C C . ASP A 1 240 ? -7.245 -2.377 28.202 1.00 87.00 240 ASP A C 1
ATOM 1823 O O . ASP A 1 240 ? -6.455 -3.152 27.658 1.00 87.00 240 ASP A O 1
ATOM 1827 N N . LYS A 1 241 ? -8.544 -2.680 28.343 1.00 88.50 241 LYS A N 1
ATOM 1828 C CA . LYS A 1 241 ? -9.125 -3.937 27.845 1.00 88.50 241 LYS A CA 1
ATOM 1829 C C . LYS A 1 241 ? -9.065 -4.032 26.324 1.00 88.50 241 LYS A C 1
ATOM 1831 O O . LYS A 1 241 ? -8.738 -5.097 25.805 1.00 88.50 241 LYS A O 1
ATOM 1836 N N . VAL A 1 242 ? -9.339 -2.934 25.615 1.00 87.44 242 VAL A N 1
ATOM 1837 C CA . VAL A 1 242 ? -9.203 -2.880 24.149 1.00 87.44 242 VAL A CA 1
ATOM 1838 C C . VAL A 1 242 ? -7.752 -3.140 23.748 1.00 87.44 242 VAL A C 1
ATOM 1840 O O . VAL A 1 242 ? -7.489 -3.961 22.873 1.00 87.44 242 VAL A O 1
ATOM 1843 N N . SER A 1 243 ? -6.802 -2.497 24.426 1.00 87.12 243 SER A N 1
ATOM 1844 C CA . SER A 1 243 ? -5.367 -2.665 24.171 1.00 87.12 243 SER A CA 1
ATOM 1845 C C . SER A 1 243 ? -4.909 -4.106 24.426 1.00 87.12 243 SER A C 1
ATOM 1847 O O . SER A 1 243 ? -4.175 -4.677 23.620 1.00 87.12 243 SER A O 1
ATOM 1849 N N . GLN A 1 244 ? -5.395 -4.737 25.499 1.00 87.06 244 GLN A N 1
ATOM 1850 C CA . GLN A 1 244 ? -5.127 -6.145 25.797 1.00 87.06 244 GLN A CA 1
ATOM 1851 C C . GLN A 1 244 ? -5.736 -7.082 24.743 1.00 87.06 244 GLN A C 1
ATOM 1853 O O . GLN A 1 244 ? -5.086 -8.039 24.320 1.00 87.06 244 GLN A O 1
ATOM 1858 N N . ALA A 1 245 ? -6.962 -6.802 24.297 1.00 86.75 245 ALA A N 1
ATOM 1859 C CA . ALA A 1 245 ? -7.626 -7.564 23.247 1.00 86.75 245 ALA A CA 1
ATOM 1860 C C . ALA A 1 245 ? -6.877 -7.454 21.909 1.00 86.75 245 ALA A C 1
ATOM 1862 O O . ALA A 1 245 ? -6.669 -8.467 21.249 1.00 86.75 245 ALA A O 1
ATOM 1863 N N . LEU A 1 246 ? -6.403 -6.259 21.543 1.00 86.12 246 LEU A N 1
ATOM 1864 C CA . LEU A 1 246 ? -5.582 -6.030 20.349 1.00 86.12 246 LEU A CA 1
ATOM 1865 C C . LEU A 1 246 ? -4.232 -6.751 20.417 1.00 86.12 246 LEU A C 1
ATOM 1867 O O . LEU A 1 246 ? -3.781 -7.288 19.405 1.00 86.12 246 LEU A O 1
ATOM 1871 N N . ALA A 1 247 ? -3.604 -6.791 21.594 1.00 83.69 247 ALA A N 1
ATOM 1872 C CA . ALA A 1 247 ? -2.345 -7.503 21.814 1.00 83.69 247 ALA A CA 1
ATOM 1873 C C . ALA A 1 247 ? -2.492 -9.033 21.722 1.00 83.69 247 ALA A C 1
ATOM 1875 O O . ALA A 1 247 ? -1.510 -9.729 21.469 1.00 83.69 247 ALA A O 1
ATOM 1876 N N . ALA A 1 248 ? -3.703 -9.561 21.918 1.00 84.69 248 ALA A N 1
ATOM 1877 C CA . ALA A 1 248 ? -3.998 -10.985 21.779 1.00 84.69 248 ALA A CA 1
ATOM 1878 C C . ALA A 1 248 ? -4.221 -11.422 20.318 1.00 84.69 248 ALA A C 1
ATOM 1880 O O . ALA A 1 248 ? -4.244 -12.622 20.036 1.00 84.69 248 ALA A O 1
ATOM 1881 N N . VAL A 1 249 ? -4.388 -10.477 19.384 1.00 83.31 249 VAL A N 1
ATOM 1882 C CA . VAL A 1 249 ? -4.555 -10.782 17.959 1.00 83.31 249 VAL A CA 1
ATOM 1883 C C . VAL A 1 249 ? -3.187 -11.035 17.327 1.00 83.31 249 VAL A C 1
ATOM 1885 O O . VAL A 1 249 ? -2.285 -10.205 17.394 1.00 83.31 249 VAL A O 1
ATOM 1888 N N . ASP A 1 250 ? -3.047 -12.188 16.679 1.00 81.12 250 ASP A N 1
ATOM 1889 C CA . ASP A 1 250 ? -1.812 -12.596 16.007 1.00 81.12 250 ASP A CA 1
ATOM 1890 C C . ASP A 1 250 ? -1.425 -11.629 14.860 1.00 81.12 250 ASP A C 1
ATOM 1892 O O . ASP A 1 250 ? -2.266 -11.375 13.988 1.00 81.12 250 ASP A O 1
ATOM 1896 N N . PRO A 1 251 ? -0.175 -11.115 14.810 1.00 72.88 251 PRO A N 1
ATOM 1897 C CA . PRO A 1 251 ? 0.282 -10.090 13.859 1.00 72.88 251 PRO A CA 1
ATOM 1898 C C . PRO A 1 251 ? 0.533 -10.611 12.426 1.00 72.88 251 PRO A C 1
ATOM 1900 O O . PRO A 1 251 ? 1.505 -10.238 11.769 1.00 72.88 251 PRO A O 1
ATOM 1903 N N . GLY A 1 252 ? -0.344 -11.476 11.918 1.00 74.19 252 GLY A N 1
ATOM 1904 C CA . GLY A 1 252 ? -0.280 -12.026 10.563 1.00 74.19 252 GLY A CA 1
ATOM 1905 C C . GLY A 1 252 ? -0.607 -11.017 9.441 1.00 74.19 252 GLY A C 1
ATOM 1906 O O . GLY A 1 252 ? -0.936 -9.858 9.698 1.00 74.19 252 GLY A O 1
ATOM 1907 N N . PRO A 1 253 ? -0.570 -11.447 8.163 1.00 68.94 253 PRO A N 1
ATOM 1908 C CA . PRO A 1 253 ? -0.776 -10.578 6.990 1.00 68.94 253 PRO A CA 1
ATOM 1909 C C . PRO A 1 253 ? -2.164 -9.913 6.921 1.00 68.94 253 PRO A C 1
ATOM 1911 O O . PRO A 1 253 ? -2.354 -8.930 6.211 1.00 68.94 253 PRO A O 1
ATOM 1914 N N . ASP A 1 254 ? -3.129 -10.443 7.664 1.00 79.75 254 ASP A N 1
ATOM 1915 C CA . ASP A 1 254 ? -4.506 -9.979 7.804 1.00 79.75 254 ASP A CA 1
ATOM 1916 C C . ASP A 1 254 ? -4.790 -9.401 9.206 1.00 79.75 254 ASP A C 1
ATOM 1918 O O . ASP A 1 254 ? -5.948 -9.306 9.616 1.00 79.75 254 ASP A O 1
ATOM 1922 N N . TYR A 1 255 ? -3.743 -9.004 9.943 1.00 83.94 255 TYR A N 1
ATOM 1923 C CA . TYR A 1 255 ? -3.855 -8.450 11.294 1.00 83.94 255 TYR A CA 1
ATOM 1924 C C . TYR A 1 255 ? -4.863 -7.303 11.365 1.00 83.94 255 TYR A C 1
ATOM 1926 O O . TYR A 1 255 ? -5.784 -7.364 12.168 1.00 83.94 255 TYR A O 1
ATOM 1934 N N . LEU A 1 256 ? -4.749 -6.293 10.493 1.00 87.94 256 LEU A N 1
ATOM 1935 C CA . LEU A 1 256 ? -5.624 -5.115 10.512 1.00 87.94 256 LEU A CA 1
ATOM 1936 C C . LEU A 1 256 ? -7.125 -5.482 10.438 1.00 87.94 256 LEU A C 1
ATOM 1938 O O . LEU A 1 256 ? -7.863 -5.126 11.358 1.00 87.94 256 LEU A O 1
ATOM 1942 N N . PRO A 1 257 ? -7.616 -6.203 9.406 1.00 89.88 257 PRO A N 1
ATOM 1943 C CA . PRO A 1 257 ? -9.031 -6.561 9.335 1.00 89.88 257 PRO A CA 1
ATOM 1944 C C . PRO A 1 257 ? -9.477 -7.551 10.418 1.00 89.88 257 PRO A C 1
ATOM 1946 O O . PRO A 1 257 ? -10.649 -7.510 10.789 1.00 89.88 257 PRO A O 1
ATOM 1949 N N . ARG A 1 258 ? -8.596 -8.426 10.931 1.00 88.94 258 ARG A N 1
ATOM 1950 C CA . ARG A 1 258 ? -8.926 -9.315 12.060 1.00 88.94 258 ARG A CA 1
ATOM 1951 C C . ARG A 1 258 ? -9.041 -8.553 13.374 1.00 88.94 258 ARG A C 1
ATOM 1953 O O . ARG A 1 258 ? -10.005 -8.760 14.100 1.00 88.94 258 ARG A O 1
ATOM 1960 N N . ALA A 1 259 ? -8.090 -7.669 13.656 1.00 88.88 259 ALA A N 1
ATOM 1961 C CA . ALA A 1 259 ? -8.051 -6.857 14.863 1.00 88.88 259 ALA A CA 1
ATOM 1962 C C . ALA A 1 259 ? -9.269 -5.935 14.943 1.00 88.88 259 ALA A C 1
ATOM 1964 O O . ALA A 1 259 ? -9.945 -5.906 15.965 1.00 88.88 259 ALA A O 1
ATOM 1965 N N . VAL A 1 260 ? -9.602 -5.251 13.843 1.00 92.19 260 VAL A N 1
ATOM 1966 C CA . VAL A 1 260 ? -10.799 -4.403 13.774 1.00 92.19 260 VAL A CA 1
ATOM 1967 C C . VAL A 1 260 ? -12.068 -5.213 14.033 1.00 92.19 260 VAL A C 1
ATOM 1969 O O . VAL A 1 260 ? -12.863 -4.825 14.885 1.00 92.19 260 VAL A O 1
ATOM 1972 N N . ARG A 1 261 ? -12.233 -6.358 13.357 1.00 93.06 261 ARG A N 1
ATOM 1973 C CA . ARG A 1 261 ? -13.397 -7.229 13.560 1.00 93.06 261 ARG A CA 1
ATOM 1974 C C . ARG A 1 261 ? -13.502 -7.711 15.003 1.00 93.06 261 ARG A C 1
ATOM 1976 O O . ARG A 1 261 ? -14.577 -7.648 15.580 1.00 93.06 261 ARG A O 1
ATOM 1983 N N . TRP A 1 262 ? -12.389 -8.160 15.578 1.00 91.62 262 TRP A N 1
ATOM 1984 C CA . TRP A 1 262 ? -12.336 -8.644 16.954 1.00 91.62 262 TRP A CA 1
ATOM 1985 C C . TRP A 1 262 ? -12.779 -7.572 17.953 1.00 91.62 262 TRP A C 1
ATOM 1987 O O . TRP A 1 262 ? -13.594 -7.843 18.830 1.00 91.62 262 TRP A O 1
ATOM 1997 N N . ILE A 1 263 ? -12.285 -6.338 17.796 1.00 93.06 263 ILE A N 1
ATOM 1998 C CA . ILE A 1 263 ? -12.687 -5.225 18.661 1.00 93.06 263 ILE A CA 1
ATOM 1999 C C . ILE A 1 263 ? -14.147 -4.839 18.448 1.00 93.06 263 ILE A C 1
ATOM 2001 O O . ILE A 1 263 ? -14.841 -4.565 19.421 1.00 93.06 263 ILE A O 1
ATOM 2005 N N . TRP A 1 264 ? -14.622 -4.854 17.205 1.00 93.81 264 TRP A N 1
ATOM 2006 C CA . TRP A 1 264 ? -16.017 -4.572 16.894 1.00 93.81 264 TRP A CA 1
ATOM 2007 C C . TRP A 1 264 ? -16.977 -5.597 17.516 1.00 93.81 264 TRP A C 1
ATOM 2009 O O . TRP A 1 264 ? -17.938 -5.217 18.174 1.00 93.81 264 TRP A O 1
ATOM 2019 N N . GLU A 1 265 ? -16.700 -6.894 17.366 1.00 93.12 265 GLU A N 1
ATOM 2020 C CA . GLU A 1 265 ? -17.543 -7.973 17.903 1.00 93.12 265 GLU A CA 1
ATOM 2021 C C . GLU A 1 265 ? -17.558 -8.013 19.439 1.00 93.12 265 GLU A C 1
ATOM 2023 O O . GLU A 1 265 ? -18.537 -8.454 20.037 1.00 93.12 265 GLU A O 1
ATOM 2028 N N . ALA A 1 266 ? -16.486 -7.546 20.082 1.00 92.31 266 ALA A N 1
ATOM 2029 C CA . ALA A 1 266 ? -16.354 -7.511 21.535 1.00 92.31 266 ALA A CA 1
ATOM 2030 C C . ALA A 1 266 ? -16.675 -6.138 22.155 1.00 92.31 266 ALA A C 1
ATOM 2032 O O . ALA A 1 266 ? -16.460 -5.968 23.359 1.00 92.31 266 ALA A O 1
ATOM 2033 N N . LEU A 1 267 ? -17.175 -5.171 21.375 1.00 90.38 267 LEU A N 1
ATOM 2034 C CA . LEU A 1 267 ? -17.290 -3.769 21.792 1.00 90.38 267 LEU A CA 1
ATOM 2035 C C . LEU A 1 267 ? -18.092 -3.597 23.094 1.00 90.38 267 LEU A C 1
ATOM 2037 O O . LEU A 1 267 ? -17.616 -2.929 24.012 1.00 90.38 267 LEU A O 1
ATOM 2041 N N . ASP A 1 268 ? -19.225 -4.294 23.223 1.00 89.69 268 ASP A N 1
ATOM 2042 C CA . ASP A 1 268 ? -20.079 -4.319 24.424 1.00 89.69 268 ASP A CA 1
ATOM 2043 C C . ASP A 1 268 ? -19.306 -4.669 25.705 1.00 89.69 268 ASP A C 1
ATOM 2045 O O . ASP A 1 268 ? -19.593 -4.151 26.782 1.00 89.69 268 ASP A O 1
ATOM 2049 N N . SER A 1 269 ? -18.304 -5.549 25.605 1.00 89.81 269 SER A N 1
ATOM 2050 C CA . SER A 1 269 ? -17.525 -6.026 26.757 1.00 89.81 269 SER A CA 1
ATOM 2051 C C . SER A 1 269 ? -16.493 -5.011 27.268 1.00 89.81 269 SER A C 1
ATOM 2053 O O . SER A 1 269 ? -15.949 -5.165 28.374 1.00 89.81 269 SER A O 1
ATOM 2055 N N . PHE A 1 270 ? -16.208 -3.984 26.462 1.00 89.19 270 PHE A N 1
ATOM 2056 C CA . PHE A 1 270 ? -15.258 -2.927 26.788 1.00 89.19 270 PHE A CA 1
ATOM 2057 C C . PHE A 1 270 ? -15.932 -1.682 27.352 1.00 89.19 270 PHE A C 1
ATOM 2059 O O . PHE A 1 270 ? -15.267 -0.925 28.060 1.00 89.19 270 PHE A O 1
ATOM 2066 N N . VAL A 1 271 ? -17.220 -1.475 27.071 1.00 86.56 271 VAL A N 1
ATOM 2067 C CA . VAL A 1 271 ? -17.986 -0.358 27.629 1.00 86.56 271 VAL A CA 1
ATOM 2068 C C . VAL A 1 271 ? -18.033 -0.492 29.151 1.00 86.56 271 VAL A C 1
ATOM 2070 O O . VAL A 1 271 ? -18.204 -1.589 29.692 1.00 86.56 271 VAL A O 1
ATOM 2073 N N . TYR A 1 272 ? -17.855 0.618 29.866 1.00 79.62 272 TYR A N 1
ATOM 2074 C CA . TYR A 1 272 ? -18.070 0.629 31.307 1.00 79.62 272 TYR A CA 1
ATOM 2075 C C . TYR A 1 272 ? -19.540 0.305 31.587 1.00 79.62 272 TYR A C 1
ATOM 2077 O O . TYR A 1 272 ? -20.429 1.122 31.377 1.00 79.62 272 TYR A O 1
ATOM 2085 N N . THR A 1 273 ? -19.806 -0.907 32.065 1.00 66.94 273 THR A N 1
ATOM 2086 C CA . THR A 1 273 ? -21.092 -1.238 32.672 1.00 66.94 273 THR A CA 1
ATOM 2087 C C . THR A 1 273 ? -21.165 -0.481 33.989 1.00 66.94 273 THR A C 1
ATOM 2089 O O . THR A 1 273 ? -20.363 -0.787 34.870 1.00 66.94 273 THR A O 1
ATOM 2092 N N . ASP A 1 274 ? -22.060 0.503 34.095 1.00 51.78 274 ASP A N 1
ATOM 2093 C CA . ASP A 1 274 ? -22.328 1.319 35.287 1.00 51.78 274 ASP A CA 1
ATOM 2094 C C . ASP A 1 274 ? -21.885 0.657 36.604 1.00 51.78 274 ASP A C 1
ATOM 2096 O O . ASP A 1 274 ? -22.601 -0.145 37.208 1.00 51.78 274 ASP A O 1
ATOM 2100 N N . THR A 1 275 ? -20.705 1.032 37.095 1.00 43.59 275 THR A N 1
ATOM 2101 C CA . THR A 1 275 ? -20.419 0.976 38.526 1.00 43.59 275 THR A CA 1
ATOM 2102 C C . THR A 1 275 ? -20.707 2.360 39.080 1.00 43.59 275 THR A C 1
ATOM 2104 O O . THR A 1 275 ? -19.810 3.191 39.144 1.00 43.59 275 THR A O 1
ATOM 2107 N N . THR A 1 276 ? -21.980 2.550 39.443 1.00 42.81 276 THR A N 1
ATOM 2108 C CA . THR A 1 276 ? -22.534 3.572 40.352 1.00 42.81 276 THR A CA 1
ATOM 2109 C C . THR A 1 276 ? -22.279 5.049 40.017 1.00 42.81 276 THR A C 1
ATOM 2111 O O . THR A 1 276 ? -21.151 5.522 40.103 1.00 42.81 276 THR A O 1
ATOM 2114 N N . LEU A 1 277 ? -23.390 5.749 39.737 1.00 34.28 277 LEU A N 1
ATOM 2115 C CA . LEU A 1 277 ? -23.678 7.161 40.055 1.00 34.28 277 LEU A CA 1
ATOM 2116 C C . LEU A 1 277 ? -22.755 7.807 41.101 1.00 34.28 277 LEU A C 1
ATOM 2118 O O . LEU A 1 277 ? -22.604 7.202 42.190 1.00 34.28 277 LEU A O 1
#

Radius of gyration: 23.3 Å; chains: 1; bounding box: 61×35×73 Å

Foldseek 3Di:
DFFFPALQDQDKDWDWAQALVNQKIKIKIADYPVVVPPVDVPDDDDLCRGIDIAIDTDPPPDPPDQVQLVVLSVLLRVLVNPVSCSVVCHPATPVLVNVLRHLLCVLSSLVSVLQVLLVVVVWRKHKDWAPVQPPPPPDPDSPPVVPPPPPPVPPPDDPPHCVNDPVSVVVSQVSQLSSLCTWMWMKIWDQDPVLRWIKIKIFTDNHDPPDDPDDDDPPDDDPPRRQIDIDTPPPFFQVVVLSVQLVPQDPDSNSSSVSSVSCNVCVVVGGPPDPDD

pLDDT: mean 71.5, std 19.87, range [26.06, 93.81]